Protein AF-A0A7Z9HVT1-F1 (afdb_monomer)

pLDDT: mean 79.64, std 16.69, range [33.12, 94.44]

Mean predicted aligned error: 7.49 Å

Nearest PDB structures (foldseek):
  7y7o-assembly1_A  TM=5.778E-01  e=8.419E-02  Staphylococcus aureus subsp. aureus Mu50
  1oz9-assembly1_A  TM=4.571E-01  e=4.328E-01  Aquifex aeolicus
  1xm5-assembly1_A  TM=5.079E-01  e=1.813E+00  Escherichia coli
  8exq-assembly1_B  TM=4.415E-01  e=1.555E+00  Staphylococcus aureus

Secondary structure (DSSP, 8-state):
---------S---HHHHHHHHHHHHHHHHTT------S-TT---EEEEE-S--SSSEEEEETTEEEEE-TTHHHHHHHTTS-HHHHHHHHHHHHHHHHHHHHH-TT--GGGG---S-TT-TT---S-HHHHHHHHTTT---HHHHHHHHTTT-HHHHHHHHHHHHHHHTS-TT---

Foldseek 3Di:
DQDAPQPQPDDPDPVVVVLSVVLVVVCVVLPPPVPDPPCSPQHAHEYEDQPDDQFQKDDPALRYIYGYPNCLCVLCVLLVHHSSLSSNLNVLLRNLVSLLCVLDVVDDRVNQADPPDQQACSNSPGGHVSSSNNSNQLDHDPVVVVVSVVSVSVSSVVSSVVSSVVSVPRDSDPDD

Solvent-accessible surface area (backbone atoms only — not comparable to full-atom values): 9907 Å² total; per-residue (Å²): 121,70,54,72,47,61,50,66,65,69,64,98,46,68,68,60,52,51,51,48,54,52,54,51,53,51,48,61,72,68,60,72,69,65,76,66,79,88,49,62,81,68,46,43,34,42,29,55,39,66,69,93,61,50,37,60,46,46,58,83,42,60,42,33,38,38,38,42,55,59,65,36,57,57,37,13,52,74,46,42,44,53,47,67,61,43,49,52,44,40,48,34,54,38,48,34,58,19,41,34,35,62,67,34,82,84,59,52,73,70,78,64,53,44,88,89,43,92,46,23,67,61,39,62,78,54,53,48,78,60,45,38,69,12,51,64,67,60,33,73,48,69,68,59,53,53,54,41,48,76,35,76,25,56,70,42,46,55,52,35,51,52,47,39,53,55,61,70,69,42,66,73,70,74,87,124

Radius of gyration: 15.53 Å; Cα contacts (8 Å, |Δi|>4): 260; chains: 1; bounding box: 42×39×43 Å

Structure (mmCIF, N/CA/C/O backbone):
data_AF-A0A7Z9HVT1-F1
#
_entry.id   AF-A0A7Z9HVT1-F1
#
loop_
_atom_site.group_PDB
_atom_site.id
_atom_site.type_symbol
_atom_site.label_atom_id
_atom_site.label_alt_id
_atom_site.label_comp_id
_atom_site.label_asym_id
_atom_site.label_entity_id
_atom_site.label_seq_id
_atom_site.pdbx_PDB_ins_code
_atom_s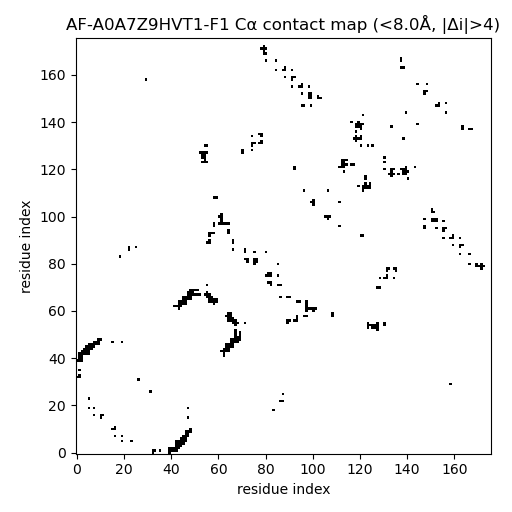ite.Cartn_x
_atom_site.Cartn_y
_atom_site.Cartn_z
_atom_site.occupancy
_atom_site.B_iso_or_equiv
_atom_site.auth_seq_id
_atom_site.auth_comp_id
_atom_site.auth_asym_id
_atom_site.auth_atom_id
_atom_site.pdbx_PDB_model_num
ATOM 1 N N . MET A 1 1 ? 24.149 2.666 2.014 1.00 35.19 1 MET A N 1
ATOM 2 C CA . MET A 1 1 ? 22.965 3.067 2.801 1.00 35.19 1 MET A CA 1
ATOM 3 C C . MET A 1 1 ? 22.002 3.703 1.822 1.00 35.19 1 MET A C 1
ATOM 5 O O . MET A 1 1 ? 22.346 4.747 1.291 1.00 35.19 1 MET A O 1
ATOM 9 N N . THR A 1 2 ? 20.881 3.053 1.513 1.00 33.12 2 THR A N 1
ATOM 10 C CA . THR A 1 2 ? 19.832 3.649 0.673 1.00 33.12 2 THR A CA 1
ATOM 11 C C . THR A 1 2 ? 19.080 4.652 1.541 1.00 33.12 2 THR A C 1
ATOM 13 O O . THR A 1 2 ? 18.501 4.263 2.551 1.00 33.12 2 THR A O 1
ATOM 16 N N . GLN A 1 3 ? 19.154 5.942 1.219 1.00 34.47 3 GLN A N 1
ATOM 17 C CA . GLN A 1 3 ? 18.409 6.967 1.948 1.00 34.47 3 GLN A CA 1
ATOM 18 C C . GLN A 1 3 ? 16.967 6.990 1.433 1.00 34.47 3 GLN A C 1
ATOM 20 O O . GLN A 1 3 ? 16.727 7.278 0.264 1.00 34.47 3 GLN A O 1
ATOM 25 N N . ILE A 1 4 ? 16.001 6.683 2.297 1.00 41.69 4 ILE A N 1
ATOM 26 C CA . ILE A 1 4 ? 14.586 6.932 2.016 1.00 41.69 4 ILE A CA 1
ATOM 27 C C . ILE A 1 4 ? 14.357 8.412 2.312 1.00 41.69 4 ILE A C 1
ATOM 29 O O . ILE A 1 4 ? 14.326 8.816 3.471 1.00 41.69 4 ILE A O 1
ATOM 33 N N . TYR A 1 5 ? 14.239 9.237 1.275 1.00 44.06 5 TYR A N 1
ATOM 34 C CA . TYR A 1 5 ? 13.698 10.580 1.449 1.00 44.06 5 TYR A CA 1
ATOM 35 C C . TYR A 1 5 ? 12.200 10.496 1.238 1.00 44.06 5 TYR A C 1
ATOM 37 O O . TYR A 1 5 ? 11.699 10.685 0.130 1.00 44.06 5 TYR A O 1
ATOM 45 N N . MET A 1 6 ? 11.479 10.270 2.329 1.00 48.59 6 MET A N 1
ATOM 46 C CA . MET A 1 6 ? 10.073 10.623 2.387 1.00 48.59 6 MET A CA 1
ATOM 47 C C . MET A 1 6 ? 9.987 12.150 2.297 1.00 48.59 6 MET A C 1
ATOM 49 O O . MET A 1 6 ? 9.997 12.885 3.284 1.00 48.59 6 MET A O 1
ATOM 53 N N . GLY A 1 7 ? 10.015 12.639 1.061 1.00 45.94 7 GLY A N 1
ATOM 54 C CA . GLY A 1 7 ? 9.695 14.010 0.749 1.00 45.94 7 GLY A CA 1
ATOM 55 C C . GLY A 1 7 ? 8.218 14.188 1.038 1.00 45.94 7 GLY A C 1
ATOM 56 O O . GLY A 1 7 ? 7.396 13.895 0.177 1.00 45.94 7 GLY A O 1
ATOM 57 N N . ILE A 1 8 ? 7.901 14.666 2.241 1.00 46.78 8 ILE A N 1
ATOM 58 C CA . ILE A 1 8 ? 6.577 15.178 2.601 1.00 46.78 8 ILE A CA 1
ATOM 59 C C . ILE A 1 8 ? 6.391 16.490 1.817 1.00 46.78 8 ILE A C 1
ATOM 61 O O . ILE A 1 8 ? 6.475 17.596 2.351 1.00 46.78 8 ILE A O 1
ATOM 65 N N . TYR A 1 9 ? 6.287 16.384 0.494 1.00 44.16 9 TYR A N 1
ATOM 66 C CA . TYR A 1 9 ? 6.005 17.506 -0.382 1.00 44.16 9 TYR A CA 1
ATOM 67 C C . TYR A 1 9 ? 4.499 17.686 -0.378 1.00 44.16 9 TYR A C 1
ATOM 69 O O . TYR A 1 9 ? 3.770 16.808 -0.820 1.00 44.16 9 TYR A O 1
ATOM 77 N N . ALA A 1 10 ? 4.096 18.842 0.144 1.00 41.06 10 ALA A N 1
ATOM 78 C CA . ALA A 1 10 ? 2.762 19.180 0.619 1.00 41.06 10 ALA A CA 1
ATOM 79 C C . ALA A 1 10 ? 2.471 18.595 2.010 1.00 41.06 10 ALA A C 1
ATOM 81 O O . ALA A 1 10 ? 1.900 17.530 2.164 1.00 41.06 10 ALA A O 1
ATOM 82 N N . MET A 1 11 ? 2.821 19.335 3.063 1.00 51.41 11 MET A N 1
ATOM 83 C CA . MET A 1 11 ? 1.834 20.149 3.784 1.00 51.41 11 MET A CA 1
ATOM 84 C C . MET A 1 11 ? 2.480 20.802 5.012 1.00 51.41 11 MET A C 1
ATOM 86 O O . MET A 1 11 ? 3.300 20.214 5.707 1.00 51.41 11 MET A O 1
ATOM 90 N N . LYS A 1 12 ? 2.110 22.059 5.279 1.00 57.44 12 LYS A N 1
ATOM 91 C CA . LYS A 1 12 ? 2.531 22.822 6.471 1.00 57.44 12 LYS A CA 1
ATOM 92 C C . LYS A 1 12 ? 1.806 22.369 7.749 1.00 57.44 12 LYS A C 1
ATOM 94 O O . LYS A 1 12 ? 1.938 23.024 8.779 1.00 57.44 12 LYS A O 1
ATOM 99 N N . ASP A 1 13 ?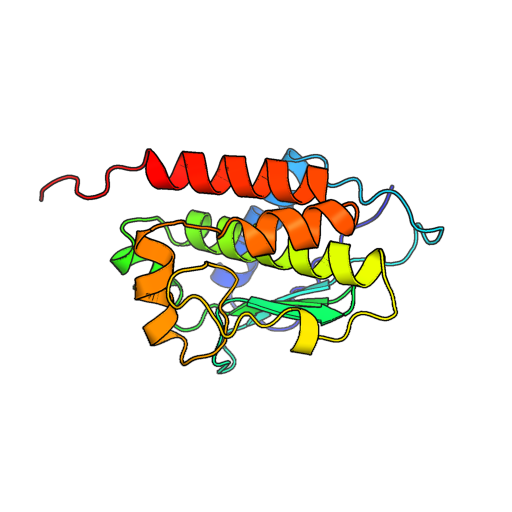 1.006 21.311 7.660 1.00 79.19 13 ASP A N 1
ATOM 100 C CA . ASP A 1 13 ? 0.182 20.811 8.749 1.00 79.19 13 ASP A CA 1
ATOM 101 C C . ASP A 1 13 ? 1.009 19.921 9.703 1.00 79.19 13 ASP A C 1
ATOM 103 O O . ASP A 1 13 ? 1.575 18.914 9.265 1.00 79.19 13 ASP A O 1
ATOM 107 N N . PRO A 1 14 ? 1.096 20.261 11.003 1.00 83.44 14 PRO A N 1
ATOM 108 C CA . PRO A 1 14 ? 1.862 19.489 11.980 1.00 83.44 14 PRO A CA 1
ATOM 109 C C . PRO A 1 14 ? 1.430 18.023 12.116 1.00 83.44 14 PRO A C 1
ATOM 111 O O . PRO A 1 14 ? 2.288 17.171 12.344 1.00 83.44 14 PRO A O 1
ATOM 114 N N . ALA A 1 15 ? 0.136 17.712 11.966 1.00 83.75 15 ALA A N 1
ATOM 115 C CA . ALA A 1 15 ? -0.361 16.345 12.133 1.00 83.75 15 ALA A CA 1
ATOM 116 C C . ALA A 1 15 ? 0.130 15.428 11.004 1.00 83.75 15 ALA A C 1
ATOM 118 O O . ALA A 1 15 ? 0.591 14.314 11.255 1.00 83.75 15 ALA A O 1
ATOM 119 N N . THR A 1 16 ? 0.129 15.924 9.766 1.00 80.69 16 THR A N 1
ATOM 120 C CA . THR A 1 16 ? 0.685 15.200 8.612 1.00 80.69 16 THR A CA 1
ATOM 121 C C . THR A 1 16 ? 2.191 14.960 8.756 1.00 80.69 16 THR A C 1
ATOM 123 O O . THR A 1 16 ? 2.678 13.872 8.444 1.00 80.69 16 THR A O 1
ATOM 126 N N . VAL A 1 17 ? 2.939 15.940 9.278 1.00 80.62 17 VAL A N 1
ATOM 127 C CA . VAL A 1 17 ? 4.380 15.785 9.555 1.00 80.62 17 VAL A CA 1
ATOM 128 C C . VAL A 1 17 ? 4.626 14.701 10.607 1.00 80.62 17 VAL A C 1
ATOM 130 O O . VAL A 1 17 ? 5.526 13.875 10.441 1.00 80.62 17 VAL A O 1
ATOM 133 N N . GLU A 1 18 ? 3.815 14.664 11.667 1.00 86.38 18 GLU A N 1
ATOM 134 C CA . GLU A 1 18 ? 3.889 13.621 12.693 1.00 86.38 18 GLU A CA 1
ATOM 135 C C . GLU A 1 18 ? 3.594 12.230 12.109 1.00 86.38 18 GLU A C 1
ATOM 137 O O . GLU A 1 18 ? 4.340 11.283 12.370 1.00 86.38 18 GLU A O 1
ATOM 142 N N . LEU A 1 19 ? 2.545 12.104 11.287 1.00 86.31 19 LEU A N 1
ATOM 143 C CA . LEU A 1 19 ? 2.209 10.855 10.596 1.00 86.31 19 LEU A CA 1
ATOM 144 C C . LEU A 1 19 ? 3.350 10.386 9.693 1.00 86.31 19 LEU A C 1
ATOM 146 O O . LEU A 1 19 ? 3.730 9.217 9.758 1.00 86.31 19 LEU A O 1
ATOM 150 N N . GLY A 1 20 ? 3.938 11.300 8.917 1.00 83.12 20 GLY A N 1
ATOM 151 C CA . GLY A 1 20 ? 5.131 11.019 8.128 1.00 83.12 20 GLY A CA 1
ATOM 152 C C . GLY A 1 20 ? 6.249 10.459 9.005 1.00 83.12 20 GLY A C 1
ATOM 153 O O . GLY A 1 20 ? 6.746 9.366 8.745 1.00 83.12 20 GLY A O 1
ATOM 154 N N . GLY A 1 21 ? 6.606 11.147 10.093 1.00 84.00 21 GLY A N 1
ATOM 155 C CA . GLY A 1 21 ? 7.646 10.684 11.019 1.00 84.00 21 GLY A CA 1
ATOM 156 C C . GLY A 1 21 ? 7.399 9.269 11.559 1.00 84.00 21 GLY A C 1
ATOM 157 O O . GLY A 1 21 ? 8.328 8.463 11.627 1.00 84.00 21 GLY A O 1
ATOM 158 N N . LYS A 1 22 ? 6.145 8.928 11.879 1.00 88.62 22 LYS A N 1
ATOM 159 C CA . LYS A 1 22 ? 5.776 7.573 12.318 1.00 88.62 22 LYS A CA 1
ATOM 160 C C . LYS A 1 22 ? 5.900 6.537 11.195 1.00 88.62 22 LYS A C 1
ATOM 162 O O . LYS A 1 22 ? 6.398 5.443 11.447 1.00 88.62 22 LYS A O 1
ATOM 167 N N . LEU A 1 23 ? 5.504 6.871 9.965 1.00 87.00 23 LEU A N 1
ATOM 168 C CA . LEU A 1 23 ? 5.675 5.984 8.807 1.00 87.00 23 LEU A CA 1
ATOM 169 C C . LEU A 1 23 ? 7.153 5.778 8.455 1.00 87.00 23 LEU A C 1
ATOM 171 O O . LEU A 1 23 ? 7.545 4.674 8.089 1.00 87.00 23 LEU A O 1
ATOM 175 N N . GLN A 1 24 ? 7.998 6.796 8.628 1.00 84.12 24 GLN A N 1
ATOM 176 C CA . GLN A 1 24 ? 9.445 6.632 8.487 1.00 84.12 24 GLN A CA 1
ATOM 177 C C . GLN A 1 24 ? 9.997 5.661 9.532 1.00 84.12 24 GLN A C 1
ATOM 179 O O . GLN A 1 24 ? 10.722 4.738 9.180 1.00 84.12 24 GLN A O 1
ATOM 184 N N . ALA A 1 25 ? 9.601 5.815 10.799 1.00 85.94 25 ALA A N 1
ATOM 185 C CA . ALA A 1 25 ? 10.017 4.899 11.859 1.00 85.94 25 ALA A CA 1
ATOM 186 C C . ALA A 1 25 ? 9.556 3.454 11.591 1.00 85.94 25 ALA A C 1
ATOM 188 O O . ALA A 1 25 ? 10.300 2.509 11.855 1.00 85.94 25 ALA A O 1
ATOM 189 N N . PHE A 1 26 ? 8.356 3.282 11.025 1.00 85.81 26 PHE A N 1
ATOM 190 C CA . PHE A 1 26 ? 7.879 1.993 10.528 1.00 85.81 26 PHE A CA 1
ATOM 191 C C . PHE A 1 26 ? 8.831 1.428 9.462 1.00 85.81 26 PHE A C 1
ATOM 193 O O . PHE A 1 26 ? 9.317 0.311 9.615 1.00 85.81 26 PHE A O 1
ATOM 200 N N . LEU A 1 27 ? 9.169 2.198 8.423 1.00 83.88 27 LEU A N 1
ATOM 201 C CA . LEU A 1 27 ? 10.092 1.755 7.368 1.00 83.88 27 LEU A CA 1
ATOM 202 C C . LEU A 1 27 ? 11.467 1.351 7.916 1.00 83.88 27 LEU A C 1
ATOM 204 O O . LEU A 1 27 ? 12.021 0.332 7.495 1.00 83.88 27 LEU A O 1
ATOM 208 N N . ASP A 1 28 ? 11.984 2.119 8.874 1.00 82.81 28 ASP A N 1
ATOM 209 C CA . ASP A 1 28 ? 13.280 1.873 9.506 1.00 82.81 28 ASP A CA 1
ATOM 210 C C . ASP A 1 28 ? 13.271 0.575 10.336 1.00 82.81 28 ASP A C 1
ATOM 212 O O . ASP A 1 28 ? 14.252 -0.172 10.336 1.00 82.81 28 ASP A O 1
ATOM 216 N N . GLN A 1 29 ? 12.156 0.261 11.011 1.00 80.94 29 GLN A N 1
ATOM 217 C CA . GLN A 1 29 ? 12.013 -0.951 11.826 1.00 80.94 29 GLN A CA 1
ATOM 218 C C . GLN A 1 29 ? 12.109 -2.235 10.995 1.00 80.94 29 GLN A C 1
ATOM 220 O O . GLN A 1 29 ? 12.652 -3.239 11.463 1.00 80.94 29 GLN A O 1
ATOM 225 N N . TYR A 1 30 ? 11.559 -2.230 9.783 1.00 68.69 30 TYR A N 1
ATOM 226 C CA . TYR A 1 30 ? 11.456 -3.443 8.973 1.00 68.69 30 TYR A CA 1
ATOM 227 C C . TYR A 1 30 ? 12.689 -3.726 8.125 1.00 68.69 30 TYR A C 1
ATOM 229 O O . TYR A 1 30 ? 12.665 -4.674 7.341 1.00 68.69 30 TYR A O 1
ATOM 237 N N . ASP A 1 31 ? 13.762 -2.947 8.318 1.00 60.03 31 ASP A N 1
ATOM 238 C CA . ASP A 1 31 ? 14.990 -3.029 7.535 1.00 60.03 31 ASP A CA 1
ATOM 239 C C . ASP A 1 31 ? 14.641 -3.146 6.051 1.00 60.03 31 ASP A C 1
ATOM 241 O O . ASP A 1 31 ? 15.120 -4.045 5.356 1.00 60.03 31 ASP A O 1
ATOM 245 N N . PHE A 1 32 ? 13.781 -2.239 5.563 1.00 60.72 32 PHE A N 1
ATOM 246 C CA . PHE A 1 32 ? 13.627 -1.984 4.133 1.00 60.72 32 PHE A CA 1
ATOM 247 C C . PHE A 1 32 ? 14.948 -1.392 3.605 1.00 60.72 32 PHE A C 1
ATOM 249 O O . PHE A 1 32 ? 15.031 -0.275 3.102 1.00 60.72 32 PHE A O 1
ATOM 256 N N . LYS A 1 33 ? 16.033 -2.161 3.716 1.00 47.56 33 LYS A N 1
ATOM 257 C CA . LYS A 1 33 ? 17.196 -2.089 2.858 1.00 47.56 33 LYS A CA 1
ATOM 258 C C . LYS A 1 33 ? 16.683 -2.521 1.506 1.00 47.56 33 LYS A C 1
ATOM 260 O O . LYS A 1 33 ? 16.718 -3.698 1.157 1.00 47.56 33 LYS A O 1
ATOM 265 N N . PHE A 1 34 ? 16.149 -1.551 0.776 1.00 48.94 34 PHE A N 1
ATOM 266 C CA . PHE A 1 34 ? 15.965 -1.667 -0.655 1.00 48.94 34 PHE A CA 1
ATOM 267 C C . PHE A 1 34 ? 17.323 -2.086 -1.202 1.00 48.94 34 PHE A C 1
ATOM 269 O O . PHE A 1 34 ? 18.268 -1.289 -1.189 1.00 48.94 34 PHE A O 1
ATOM 276 N N . GLU A 1 35 ? 17.447 -3.377 -1.523 1.00 39.69 35 GLU A N 1
ATOM 277 C CA . GLU A 1 35 ? 18.648 -3.928 -2.125 1.00 39.69 35 GLU A CA 1
ATOM 278 C C . GLU A 1 35 ? 18.933 -3.055 -3.333 1.00 39.69 35 GLU A C 1
ATOM 280 O O . GLU A 1 35 ? 18.068 -2.826 -4.177 1.00 39.69 35 GLU A O 1
ATOM 285 N N . SER A 1 36 ? 20.102 -2.428 -3.289 1.00 38.03 36 SER A N 1
ATOM 286 C CA . SER A 1 36 ? 20.495 -1.390 -4.214 1.00 38.03 36 SER A CA 1
ATOM 287 C C . SER A 1 36 ? 20.490 -1.956 -5.627 1.00 38.03 36 SER A C 1
ATOM 289 O O . SER A 1 36 ? 21.439 -2.641 -6.015 1.00 38.03 36 SER A O 1
ATOM 291 N N . ASP A 1 37 ? 19.470 -1.611 -6.403 1.00 41.75 37 ASP A N 1
ATOM 292 C CA . ASP A 1 37 ? 19.537 -1.596 -7.859 1.00 41.75 37 ASP A CA 1
ATOM 293 C C . ASP A 1 37 ? 20.575 -0.545 -8.270 1.00 41.75 37 ASP A C 1
ATOM 295 O O . ASP A 1 37 ? 20.218 0.540 -8.701 1.00 41.75 37 ASP A O 1
ATOM 299 N N . SER A 1 38 ? 21.871 -0.814 -8.086 1.00 41.69 3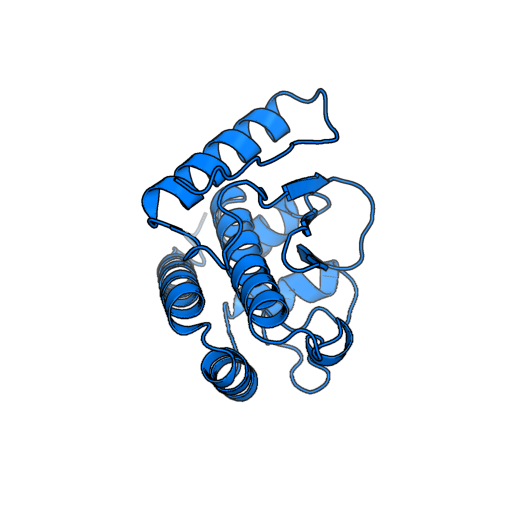8 SER A N 1
ATOM 300 C CA . SER A 1 38 ? 23.028 -0.048 -8.601 1.00 41.69 38 SER A CA 1
ATOM 301 C C . SER A 1 38 ? 23.121 1.472 -8.322 1.00 41.69 38 SER A C 1
ATOM 303 O O . SER A 1 38 ? 24.173 2.054 -8.558 1.00 41.69 38 SER A O 1
ATOM 305 N N . ASP A 1 39 ? 22.104 2.101 -7.738 1.00 47.41 39 ASP A N 1
ATOM 306 C CA . ASP A 1 39 ? 21.969 3.539 -7.523 1.00 47.41 39 ASP A CA 1
ATOM 307 C C . ASP A 1 39 ? 21.669 3.785 -6.040 1.00 47.41 39 ASP A C 1
ATOM 309 O O . ASP A 1 39 ? 20.548 4.080 -5.624 1.00 47.41 39 ASP A O 1
ATOM 313 N N . ALA A 1 40 ? 22.701 3.704 -5.201 1.00 47.88 40 ALA A N 1
ATOM 314 C CA . ALA A 1 40 ? 22.615 4.061 -3.780 1.00 47.88 40 ALA A CA 1
ATOM 315 C C . ALA A 1 40 ? 22.221 5.541 -3.524 1.00 47.88 40 ALA A C 1
ATOM 317 O O . ALA A 1 40 ? 22.101 5.943 -2.369 1.00 47.88 40 ALA A O 1
ATOM 318 N N . ASN A 1 41 ? 22.002 6.332 -4.583 1.00 53.28 41 ASN A N 1
ATOM 319 C CA . ASN A 1 41 ? 21.679 7.759 -4.563 1.00 53.28 41 ASN A CA 1
ATOM 320 C C . ASN A 1 41 ? 20.234 8.102 -4.962 1.00 53.28 41 ASN A C 1
ATOM 322 O O . ASN A 1 41 ? 19.924 9.288 -5.060 1.00 53.28 41 ASN A O 1
ATOM 326 N N . ASN A 1 42 ? 19.350 7.129 -5.218 1.00 56.34 42 ASN A N 1
ATOM 327 C CA . ASN A 1 42 ? 17.974 7.438 -5.623 1.00 56.34 42 ASN A CA 1
ATOM 328 C C . ASN A 1 42 ? 16.954 7.146 -4.519 1.00 56.34 42 ASN A C 1
ATOM 330 O O . ASN A 1 42 ? 16.627 5.979 -4.289 1.00 56.34 42 ASN A O 1
ATOM 334 N N . PRO A 1 43 ? 16.440 8.176 -3.833 1.00 70.38 43 PRO A N 1
ATOM 335 C CA . PRO A 1 43 ? 15.474 7.960 -2.779 1.00 70.38 43 PRO A CA 1
ATOM 336 C C . PRO A 1 43 ? 14.099 7.557 -3.298 1.00 70.38 43 PRO A C 1
ATOM 338 O O . PRO A 1 43 ? 13.690 7.911 -4.403 1.00 70.38 43 PRO A O 1
ATOM 341 N N . ILE A 1 44 ? 13.363 6.835 -2.456 1.00 78.69 44 ILE A N 1
ATOM 342 C CA . ILE A 1 44 ? 11.935 6.591 -2.659 1.00 78.69 44 ILE A CA 1
ATOM 343 C C . ILE A 1 44 ? 11.175 7.771 -2.070 1.00 78.69 44 ILE A C 1
ATOM 345 O O . ILE A 1 44 ? 11.307 8.057 -0.882 1.00 78.69 44 ILE A O 1
ATOM 349 N N . HIS A 1 45 ? 10.360 8.406 -2.901 1.00 83.50 45 HIS A N 1
ATOM 350 C CA . HIS A 1 45 ? 9.466 9.487 -2.533 1.00 83.50 45 HIS A CA 1
ATOM 351 C C . HIS A 1 45 ? 8.113 8.912 -2.119 1.00 83.50 45 HIS A C 1
ATOM 353 O O . HIS A 1 45 ? 7.406 8.311 -2.931 1.00 83.50 45 HIS A O 1
ATOM 359 N N . ILE A 1 46 ? 7.764 9.105 -0.849 1.00 86.50 46 ILE A N 1
ATOM 360 C CA . ILE A 1 46 ? 6.449 8.773 -0.303 1.00 86.50 46 ILE A CA 1
ATOM 361 C C . ILE A 1 46 ? 5.744 10.086 0.014 1.00 86.50 46 ILE A C 1
ATOM 363 O O . ILE A 1 46 ? 6.260 10.892 0.789 1.00 86.50 46 ILE A O 1
ATOM 367 N N . VAL A 1 47 ? 4.588 10.293 -0.606 1.00 87.44 47 VAL A N 1
ATOM 368 C CA . VAL A 1 47 ? 3.779 11.506 -0.484 1.00 87.44 47 VAL A CA 1
ATOM 369 C C . VAL A 1 47 ? 2.497 11.166 0.260 1.00 87.44 47 VAL A C 1
ATOM 371 O O . VAL A 1 47 ? 1.777 10.255 -0.142 1.00 87.44 47 VAL A O 1
ATOM 374 N N . LEU A 1 48 ? 2.210 11.908 1.327 1.00 88.50 48 LEU A N 1
ATOM 375 C CA . LEU A 1 48 ? 0.906 11.901 1.986 1.00 88.50 48 LEU A CA 1
ATOM 376 C C . LEU A 1 48 ? 0.118 13.099 1.463 1.00 88.50 48 LEU A C 1
ATOM 378 O O . LEU A 1 48 ? 0.630 14.215 1.509 1.00 88.50 48 LEU A O 1
ATOM 382 N N . THR A 1 49 ? -1.091 12.889 0.952 1.00 87.12 49 THR A N 1
ATOM 383 C CA . THR A 1 49 ? -1.890 13.978 0.367 1.00 87.12 49 THR A CA 1
ATOM 384 C C . THR A 1 49 ? -3.357 13.890 0.768 1.00 87.12 49 THR A C 1
ATOM 386 O O . THR A 1 49 ? -3.844 12.804 1.060 1.00 87.12 49 THR A O 1
ATOM 389 N N . HIS A 1 50 ? -4.052 15.028 0.782 1.00 85.38 50 HIS A N 1
ATOM 390 C CA . HIS A 1 50 ? -5.519 15.114 0.838 1.00 85.38 50 HIS A CA 1
ATOM 391 C C . HIS A 1 50 ? -6.134 15.393 -0.541 1.00 85.38 50 HIS A C 1
ATOM 393 O O . HIS A 1 50 ? -7.336 15.611 -0.629 1.00 85.38 50 HIS A O 1
ATOM 399 N N . ASP A 1 51 ? -5.327 15.456 -1.603 1.00 80.75 51 ASP A N 1
ATOM 400 C CA . ASP A 1 51 ? -5.844 15.699 -2.947 1.00 80.75 51 ASP A CA 1
ATOM 401 C C . ASP A 1 51 ? -6.698 14.514 -3.396 1.00 80.75 51 ASP A C 1
ATOM 403 O O . ASP A 1 51 ? -6.197 13.389 -3.449 1.00 80.75 51 ASP A O 1
ATOM 407 N N . ALA A 1 52 ? -7.953 14.800 -3.755 1.00 63.31 52 ALA A N 1
ATOM 408 C CA . ALA A 1 52 ? -8.940 13.821 -4.190 1.00 63.31 52 ALA A C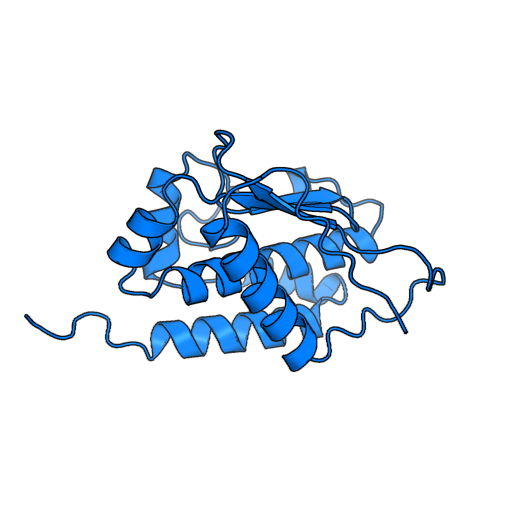A 1
ATOM 409 C C . ALA A 1 52 ? -8.366 12.841 -5.215 1.00 63.31 52 ALA A C 1
ATOM 411 O O . ALA A 1 52 ? -8.085 13.185 -6.368 1.00 63.31 52 ALA A O 1
ATOM 412 N N . ALA A 1 53 ? -8.192 11.603 -4.766 1.00 68.50 53 ALA A N 1
ATOM 413 C CA . ALA A 1 53 ? -7.896 10.461 -5.603 1.00 68.50 53 ALA A CA 1
ATOM 414 C C . ALA A 1 53 ? -8.886 9.347 -5.270 1.00 68.50 53 ALA A C 1
ATOM 416 O O . ALA A 1 53 ? -9.329 9.200 -4.136 1.00 68.50 53 ALA A O 1
ATOM 417 N N . ASP A 1 54 ? -9.201 8.525 -6.264 1.00 76.88 54 ASP A N 1
ATOM 418 C CA . ASP A 1 54 ? -10.221 7.485 -6.105 1.00 76.88 54 ASP A CA 1
ATOM 419 C C . ASP A 1 54 ? -9.720 6.282 -5.282 1.00 76.88 54 ASP A C 1
ATOM 421 O O . ASP A 1 54 ? -10.462 5.341 -5.023 1.00 76.88 54 ASP A O 1
ATOM 425 N N . VAL A 1 55 ? -8.443 6.279 -4.876 1.00 86.12 55 VAL A N 1
ATOM 426 C CA . VAL A 1 55 ? -7.761 5.103 -4.322 1.00 86.12 55 VAL A CA 1
ATOM 427 C C . VAL A 1 55 ? -6.896 5.457 -3.107 1.00 86.12 55 VAL A C 1
ATOM 429 O O . VAL A 1 55 ? -6.279 6.523 -3.068 1.00 86.12 55 VAL A O 1
ATOM 432 N N . PRO A 1 56 ? -6.776 4.548 -2.125 1.00 90.12 56 PRO A N 1
ATOM 433 C CA . PRO A 1 56 ? -6.095 4.806 -0.848 1.00 90.12 56 PRO A CA 1
ATOM 434 C C . PRO A 1 56 ? -4.571 4.930 -0.969 1.00 90.12 56 PRO A C 1
ATOM 436 O O . PRO A 1 56 ? -3.913 5.555 -0.135 1.00 90.12 56 PRO A O 1
ATOM 439 N N . PHE A 1 57 ? -3.989 4.319 -1.998 1.00 91.44 57 PHE A N 1
ATOM 440 C CA . PHE A 1 57 ? -2.584 4.457 -2.343 1.00 91.44 57 PHE A CA 1
ATOM 441 C C . PHE A 1 57 ? -2.403 4.310 -3.853 1.00 91.44 57 PHE A C 1
ATOM 443 O O . PHE A 1 57 ? -3.172 3.626 -4.530 1.00 91.44 57 PHE A O 1
ATOM 450 N N . ARG A 1 58 ? -1.359 4.944 -4.387 1.00 89.62 58 ARG A N 1
ATOM 451 C CA . ARG A 1 58 ? -1.018 4.896 -5.807 1.00 89.62 58 ARG A CA 1
ATOM 452 C C . ARG A 1 58 ? 0.485 4.875 -5.997 1.00 89.62 58 ARG A C 1
ATOM 454 O O . ARG A 1 58 ? 1.196 5.741 -5.492 1.00 89.62 58 ARG A O 1
ATOM 461 N N . VAL A 1 59 ? 0.968 3.934 -6.796 1.00 90.56 59 VAL A N 1
ATOM 462 C CA . VAL A 1 59 ? 2.359 3.927 -7.245 1.00 90.56 59 VAL A CA 1
ATOM 463 C C . VAL A 1 59 ? 2.433 4.595 -8.612 1.00 90.56 59 VAL A C 1
ATOM 465 O O . VAL A 1 59 ? 1.792 4.159 -9.559 1.00 90.56 59 VAL A O 1
ATOM 468 N N . LEU A 1 60 ? 3.181 5.695 -8.708 1.00 88.44 60 LEU A N 1
ATOM 469 C CA . LEU A 1 60 ? 3.386 6.421 -9.969 1.00 88.44 60 LEU A CA 1
ATOM 470 C C . LEU A 1 60 ? 4.614 5.901 -10.724 1.00 88.44 60 LEU A C 1
ATOM 472 O O . LEU A 1 60 ? 4.697 6.005 -11.943 1.00 88.44 60 LEU A O 1
A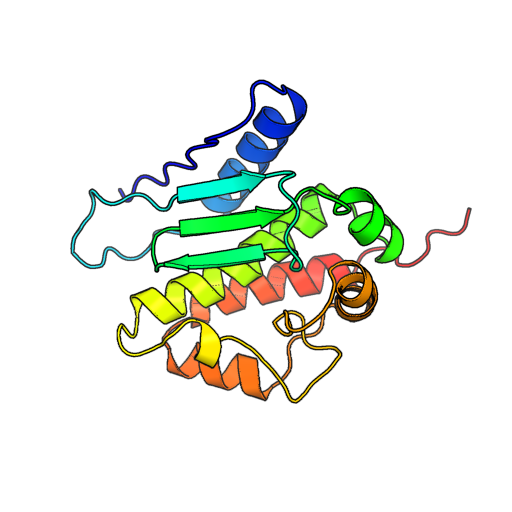TOM 476 N N . SER A 1 61 ? 5.594 5.388 -9.982 1.00 88.44 61 SER A N 1
ATOM 477 C CA . SER A 1 61 ? 6.814 4.767 -10.498 1.00 88.44 61 SER A CA 1
ATOM 478 C C . SER A 1 61 ? 7.462 3.923 -9.401 1.00 88.44 61 SER A C 1
ATOM 480 O O . SER A 1 61 ? 7.123 4.060 -8.225 1.00 88.44 61 SER A O 1
ATOM 482 N N . ALA A 1 62 ? 8.503 3.161 -9.742 1.00 87.56 62 ALA A N 1
ATOM 483 C CA . ALA A 1 62 ? 9.360 2.456 -8.780 1.00 87.56 62 ALA A CA 1
ATOM 484 C C . ALA A 1 62 ? 9.965 3.351 -7.664 1.00 87.56 62 ALA A C 1
ATOM 486 O O . ALA A 1 62 ? 10.516 2.843 -6.681 1.00 87.56 62 ALA A O 1
ATOM 487 N N . ARG A 1 63 ? 9.873 4.682 -7.805 1.00 85.25 63 ARG A N 1
ATOM 488 C CA . ARG A 1 63 ? 10.396 5.678 -6.860 1.00 85.25 63 ARG A CA 1
ATOM 489 C C . ARG A 1 63 ? 9.333 6.578 -6.239 1.00 85.25 63 ARG A C 1
ATOM 491 O O . ARG A 1 63 ? 9.689 7.377 -5.388 1.00 85.25 63 ARG A O 1
ATOM 498 N N . HIS A 1 64 ? 8.072 6.489 -6.654 1.00 87.62 64 HIS A N 1
ATOM 499 C CA . HIS A 1 64 ? 7.027 7.413 -6.210 1.00 87.62 64 HIS A CA 1
ATOM 500 C C . HIS A 1 64 ? 5.791 6.644 -5.760 1.00 87.62 64 HIS A C 1
ATOM 502 O O . HIS A 1 64 ? 5.113 6.022 -6.581 1.00 87.62 64 HIS A O 1
ATOM 508 N N . LEU A 1 65 ? 5.506 6.728 -4.464 1.00 89.81 65 LEU A N 1
ATOM 509 C CA . LEU A 1 65 ? 4.312 6.200 -3.821 1.00 89.81 65 LEU A CA 1
ATOM 510 C C . LEU A 1 65 ? 3.521 7.362 -3.215 1.00 89.81 65 LEU A C 1
ATOM 512 O O . LEU A 1 65 ? 4.074 8.204 -2.514 1.00 89.81 65 LEU A O 1
ATOM 516 N N . VAL A 1 66 ? 2.224 7.387 -3.471 1.00 90.12 66 VAL A N 1
ATOM 517 C CA . VAL A 1 66 ? 1.279 8.340 -2.897 1.00 90.12 66 VAL A CA 1
ATOM 518 C C . VAL A 1 66 ? 0.335 7.572 -1.980 1.00 90.12 66 VAL A C 1
ATOM 520 O O . VAL A 1 66 ? -0.148 6.508 -2.363 1.00 90.12 6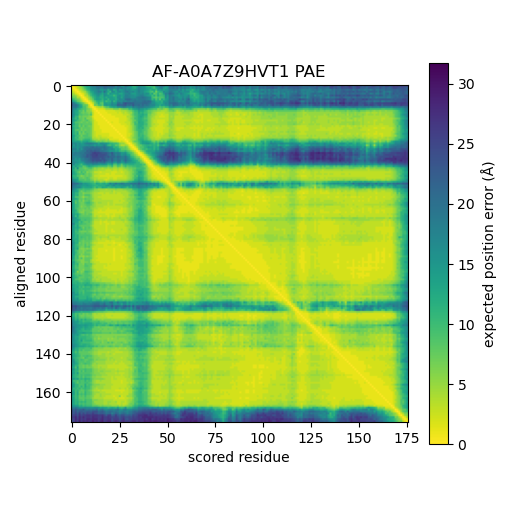6 VAL A O 1
ATOM 523 N N . ILE A 1 67 ? 0.081 8.098 -0.786 1.00 91.56 67 ILE A N 1
ATOM 524 C CA . ILE A 1 67 ? -0.924 7.599 0.156 1.00 91.56 67 ILE A CA 1
ATOM 525 C C . ILE A 1 67 ? -1.930 8.723 0.381 1.00 91.56 67 ILE A C 1
ATOM 527 O O . ILE A 1 67 ? -1.550 9.854 0.699 1.00 91.56 67 ILE A O 1
ATOM 531 N N . LEU A 1 68 ? -3.206 8.405 0.198 1.00 90.75 68 LEU A N 1
ATOM 532 C CA . LEU A 1 68 ? -4.294 9.353 0.365 1.00 90.75 68 LEU A CA 1
ATOM 533 C C . LEU A 1 68 ? -4.737 9.395 1.833 1.00 90.75 68 LEU A C 1
ATOM 535 O O . LEU A 1 68 ? -4.917 8.362 2.479 1.00 90.75 68 LEU A O 1
ATOM 539 N N . LEU A 1 69 ? -4.886 10.608 2.354 1.00 90.25 69 LEU A N 1
ATOM 540 C CA . LEU A 1 69 ? -5.362 10.902 3.703 1.00 90.25 69 LEU A CA 1
ATOM 541 C C . LEU A 1 69 ? -6.834 11.329 3.725 1.00 90.25 69 LEU A C 1
ATOM 543 O O . LEU A 1 69 ? -7.444 11.323 4.793 1.00 90.25 69 LEU A O 1
ATOM 547 N N . GLU A 1 70 ? -7.398 11.727 2.581 1.00 89.06 70 GLU A N 1
ATOM 548 C CA . GLU A 1 70 ? -8.836 11.971 2.455 1.00 89.06 70 GLU A CA 1
ATOM 549 C C . GLU A 1 70 ? -9.609 10.681 2.769 1.00 89.06 70 GLU A C 1
ATOM 551 O O . GLU A 1 70 ? -9.234 9.601 2.317 1.00 89.06 70 GLU A O 1
ATOM 556 N N . GLU A 1 71 ? -10.620 10.786 3.635 1.00 88.88 71 GLU A N 1
ATOM 557 C CA . GLU A 1 71 ? -11.437 9.672 4.154 1.00 88.88 71 GLU A CA 1
ATOM 558 C C . GLU A 1 71 ? -10.672 8.544 4.886 1.00 88.88 71 GLU A C 1
ATOM 560 O O . GLU A 1 71 ? -11.263 7.559 5.334 1.00 88.88 71 GLU A O 1
ATOM 565 N N . ALA A 1 72 ? -9.352 8.665 5.071 1.00 91.12 72 ALA A N 1
ATOM 566 C CA . ALA A 1 72 ? -8.536 7.614 5.680 1.00 91.12 72 ALA A CA 1
ATOM 567 C C . ALA A 1 72 ? -8.921 7.339 7.142 1.00 91.12 72 ALA A C 1
ATOM 569 O O . ALA A 1 72 ? -8.822 6.203 7.610 1.00 91.12 72 ALA A O 1
ATOM 570 N N . THR A 1 73 ? -9.363 8.369 7.870 1.00 92.56 73 THR A N 1
ATOM 571 C CA . THR A 1 73 ? -9.802 8.228 9.267 1.00 92.56 73 THR A CA 1
ATOM 572 C C . THR A 1 73 ? -11.112 7.454 9.339 1.00 92.56 73 THR A C 1
ATOM 574 O O . THR A 1 73 ? -11.260 6.555 10.165 1.00 92.56 73 THR A O 1
ATOM 577 N N . GLU A 1 74 ? -12.041 7.772 8.445 1.00 91.88 74 GLU A N 1
ATOM 578 C CA . GLU A 1 74 ? -13.356 7.166 8.313 1.00 91.88 74 GLU A CA 1
ATOM 579 C C . GLU A 1 74 ? -13.239 5.701 7.888 1.00 91.88 74 GLU A C 1
ATOM 581 O O . GLU A 1 74 ? -13.849 4.837 8.516 1.00 91.88 74 GLU A O 1
ATOM 586 N N . ILE A 1 75 ? -12.390 5.397 6.900 1.00 91.31 75 ILE A N 1
ATOM 587 C CA . ILE A 1 75 ? -12.110 4.022 6.463 1.00 91.31 75 ILE A CA 1
ATOM 588 C C . ILE A 1 75 ? -11.470 3.212 7.590 1.00 91.31 75 ILE A C 1
ATOM 590 O O . ILE A 1 75 ? -11.895 2.086 7.857 1.00 91.31 75 ILE A O 1
ATOM 594 N N . ALA A 1 76 ? -10.468 3.771 8.277 1.00 91.38 76 ALA A N 1
ATOM 595 C CA . ALA A 1 76 ? -9.828 3.095 9.401 1.00 91.38 76 ALA A CA 1
ATOM 596 C C . ALA A 1 76 ? -10.842 2.785 10.511 1.00 91.38 76 ALA A C 1
ATOM 598 O O . ALA A 1 76 ? -10.904 1.654 10.997 1.00 91.38 76 ALA A O 1
ATOM 599 N N . HIS A 1 77 ? -11.682 3.765 10.858 1.00 90.81 77 HIS A N 1
ATOM 600 C CA . HIS A 1 77 ? -12.734 3.600 11.853 1.00 90.81 77 HIS A CA 1
ATOM 601 C C . HIS A 1 77 ? -13.751 2.531 11.440 1.00 90.81 77 HIS A C 1
ATOM 603 O O . HIS A 1 77 ? -14.064 1.650 12.241 1.00 90.81 77 HIS A O 1
ATOM 609 N N . TYR A 1 78 ? -14.212 2.563 10.188 1.00 89.56 78 TYR A N 1
ATOM 610 C CA . TYR A 1 78 ? -15.141 1.582 9.630 1.00 89.56 78 TYR A CA 1
ATOM 611 C C . TYR A 1 78 ? -14.576 0.157 9.686 1.00 89.56 78 TYR A C 1
ATOM 613 O O . TYR A 1 78 ? -15.252 -0.775 10.117 1.00 89.56 78 TYR A O 1
ATOM 621 N N . ALA A 1 79 ? -13.301 -0.009 9.333 1.00 87.75 79 ALA A N 1
ATOM 622 C CA . ALA A 1 79 ? -12.606 -1.290 9.396 1.00 87.75 79 ALA A CA 1
ATOM 623 C C . ALA A 1 79 ? -12.245 -1.742 10.828 1.00 87.75 79 ALA A C 1
ATOM 625 O O . ALA A 1 79 ? -11.654 -2.813 10.999 1.00 87.75 79 ALA A O 1
ATOM 626 N N . GLY A 1 80 ? -12.571 -0.947 11.855 1.00 88.38 80 GLY A N 1
ATOM 627 C CA . GLY A 1 80 ? -12.268 -1.254 13.252 1.00 88.38 80 GLY A CA 1
ATOM 628 C C . GLY A 1 80 ? -10.773 -1.200 13.575 1.00 88.38 80 GLY A C 1
ATOM 629 O O . GLY A 1 80 ? -10.290 -1.982 14.391 1.00 88.38 80 GLY A O 1
ATOM 630 N N . THR A 1 81 ? -10.020 -0.312 12.920 1.00 90.12 81 THR A N 1
ATOM 631 C CA . THR A 1 81 ? -8.577 -0.135 13.126 1.00 90.12 81 THR A CA 1
ATOM 632 C C . THR A 1 81 ? -8.211 1.322 13.418 1.00 90.12 81 THR A C 1
ATOM 634 O O . THR A 1 81 ? -8.973 2.255 13.179 1.00 90.12 81 THR A O 1
ATOM 637 N N . GLU A 1 82 ? -7.011 1.539 13.949 1.00 92.06 82 GLU A N 1
ATOM 638 C CA . GLU A 1 82 ? -6.442 2.878 14.102 1.00 92.06 82 GLU A CA 1
ATOM 639 C C . GLU A 1 82 ? -5.979 3.431 12.748 1.00 92.06 82 GLU A C 1
ATOM 641 O O . GLU A 1 82 ? -5.439 2.684 11.924 1.00 92.06 82 GLU A O 1
ATOM 646 N N . LEU A 1 83 ? -6.103 4.753 12.558 1.00 92.50 83 LEU A N 1
ATOM 647 C CA . LEU A 1 83 ? -5.640 5.458 11.354 1.00 92.50 83 LEU A CA 1
ATOM 648 C C . LEU A 1 83 ? -4.197 5.089 11.006 1.00 92.50 83 LEU A C 1
ATOM 650 O O . LEU A 1 83 ? -3.894 4.755 9.868 1.00 92.50 83 LEU A O 1
ATOM 654 N N . PHE A 1 84 ? -3.302 5.101 11.993 1.00 92.69 84 PHE A N 1
ATOM 655 C CA . PHE A 1 84 ? -1.895 4.819 11.736 1.00 92.69 84 PHE A CA 1
ATOM 656 C C . PHE A 1 84 ? -1.667 3.391 11.214 1.00 92.69 84 PHE A C 1
ATOM 658 O O . PHE A 1 84 ? -0.922 3.207 10.259 1.00 92.69 84 PHE A O 1
ATOM 665 N N . ARG A 1 85 ? -2.372 2.395 11.763 1.00 91.81 85 ARG A N 1
ATOM 666 C CA . ARG A 1 85 ? -2.305 1.001 11.291 1.00 91.81 85 ARG A CA 1
ATOM 667 C C . ARG A 1 85 ? -2.873 0.832 9.884 1.00 91.81 85 ARG A C 1
ATOM 669 O O . ARG A 1 85 ? -2.358 0.041 9.099 1.00 91.81 85 ARG A O 1
ATOM 676 N N . TYR A 1 86 ? -3.917 1.588 9.557 1.00 93.25 86 TYR A N 1
ATOM 677 C CA . TYR A 1 86 ? -4.444 1.650 8.198 1.00 93.25 86 TYR A CA 1
ATOM 678 C C . TYR A 1 86 ? -3.423 2.256 7.220 1.00 93.25 86 TYR A C 1
ATOM 680 O O . TYR A 1 86 ? -3.175 1.687 6.160 1.00 93.25 86 TYR A O 1
ATOM 688 N N . LEU A 1 87 ? -2.753 3.347 7.596 1.00 93.50 87 LEU A N 1
ATOM 689 C CA . LEU A 1 87 ? -1.710 3.956 6.765 1.00 93.50 87 LEU A CA 1
ATOM 690 C C . LEU A 1 87 ? -0.483 3.042 6.600 1.00 93.50 87 LEU A C 1
ATOM 692 O O . LEU A 1 87 ? 0.068 2.974 5.503 1.00 93.50 87 LEU A O 1
ATOM 696 N N . GLU A 1 88 ? -0.081 2.298 7.637 1.00 92.75 88 GLU A N 1
ATOM 697 C CA . GLU A 1 88 ? 0.955 1.256 7.535 1.00 92.75 88 GLU A CA 1
ATOM 698 C C . GLU A 1 88 ? 0.563 0.168 6.524 1.00 92.75 88 GLU A C 1
ATOM 700 O O . GLU A 1 88 ? 1.402 -0.276 5.737 1.00 92.75 88 GLU A O 1
ATOM 705 N N . LEU A 1 89 ? -0.711 -0.242 6.505 1.00 94.38 89 LEU A N 1
ATOM 706 C CA . LEU A 1 89 ? -1.227 -1.188 5.517 1.00 94.38 89 LEU A CA 1
ATOM 707 C C . LEU A 1 89 ? -1.147 -0.617 4.096 1.00 94.38 89 LEU A C 1
ATOM 709 O O . LEU A 1 89 ? -0.618 -1.286 3.210 1.00 94.38 89 LEU A O 1
ATOM 713 N N . CYS A 1 90 ? -1.635 0.607 3.878 1.00 94.44 90 CYS A N 1
ATOM 714 C CA . CYS A 1 90 ? -1.566 1.278 2.576 1.00 94.44 90 CYS A CA 1
ATOM 715 C C . CYS A 1 90 ? -0.119 1.419 2.091 1.00 94.44 90 CYS A C 1
ATOM 717 O O . CYS A 1 90 ? 0.183 1.150 0.928 1.00 94.44 90 CYS A O 1
ATOM 719 N N . LEU A 1 91 ? 0.794 1.774 2.997 1.00 92.94 91 LEU A N 1
ATOM 720 C CA . LEU A 1 91 ? 2.221 1.828 2.716 1.00 92.94 91 LEU A CA 1
ATOM 721 C C . LEU A 1 91 ? 2.764 0.449 2.321 1.00 92.94 91 LEU A C 1
ATOM 723 O O . LEU A 1 91 ? 3.427 0.335 1.295 1.00 92.94 91 LEU A O 1
ATOM 727 N N . ALA A 1 92 ? 2.463 -0.608 3.080 1.00 93.75 92 ALA A N 1
ATOM 728 C CA . ALA A 1 92 ? 2.921 -1.964 2.776 1.00 93.75 92 ALA A CA 1
ATOM 729 C C . ALA A 1 92 ? 2.417 -2.459 1.408 1.00 93.75 92 ALA A C 1
ATOM 731 O O . ALA A 1 92 ? 3.202 -2.993 0.623 1.00 93.75 92 ALA A O 1
ATOM 732 N N . LEU A 1 93 ? 1.140 -2.230 1.090 1.00 94.44 93 LEU A N 1
ATOM 733 C CA . LEU A 1 93 ? 0.559 -2.544 -0.220 1.00 94.44 93 LEU A CA 1
ATOM 734 C C . LEU A 1 93 ? 1.261 -1.762 -1.344 1.00 94.44 93 LEU A C 1
ATOM 736 O O . LEU A 1 93 ? 1.687 -2.340 -2.345 1.00 94.44 93 LEU A O 1
ATOM 740 N N . GLY A 1 94 ? 1.460 -0.457 -1.154 1.00 93.06 94 GLY A N 1
ATOM 741 C CA . GLY A 1 94 ? 2.168 0.390 -2.108 1.00 93.06 94 GLY A CA 1
ATOM 742 C C . GLY A 1 94 ? 3.625 -0.025 -2.329 1.00 93.06 94 GLY A C 1
ATOM 743 O O . GLY A 1 94 ? 4.122 0.015 -3.454 1.00 93.06 94 GLY A O 1
ATOM 744 N N . LEU A 1 95 ? 4.322 -0.481 -1.286 1.00 91.31 95 LEU A N 1
ATOM 745 C CA . LEU A 1 95 ? 5.703 -0.958 -1.390 1.00 91.31 95 LEU A CA 1
ATOM 746 C C . LEU A 1 95 ? 5.825 -2.237 -2.220 1.00 91.31 95 LEU A C 1
ATOM 748 O O . LEU A 1 95 ? 6.785 -2.347 -2.985 1.00 91.31 95 LEU A O 1
ATOM 752 N N . VAL A 1 96 ? 4.855 -3.153 -2.118 1.00 93.31 96 VAL A N 1
ATOM 753 C CA . VAL A 1 96 ? 4.768 -4.343 -2.980 1.00 93.31 96 VAL A CA 1
ATOM 754 C C . VAL A 1 96 ? 4.655 -3.926 -4.450 1.00 93.31 96 VAL A C 1
ATOM 756 O O . VAL A 1 96 ? 5.475 -4.331 -5.272 1.00 93.31 96 VAL A O 1
ATOM 759 N N . GLN A 1 97 ? 3.695 -3.053 -4.781 1.00 92.81 97 GLN A N 1
ATOM 760 C CA . GLN A 1 97 ? 3.511 -2.548 -6.151 1.00 92.81 97 GLN A CA 1
ATOM 761 C C . GLN A 1 97 ? 4.755 -1.827 -6.679 1.00 92.81 97 GLN A C 1
ATOM 763 O O . GLN A 1 97 ? 5.176 -2.016 -7.819 1.00 92.81 97 GLN A O 1
ATOM 768 N N . ARG A 1 98 ? 5.393 -1.023 -5.829 1.00 91.50 98 ARG A N 1
ATOM 769 C CA . ARG A 1 98 ? 6.623 -0.308 -6.163 1.00 91.50 98 ARG A CA 1
ATOM 770 C C . ARG A 1 98 ? 7.779 -1.267 -6.454 1.00 91.50 98 ARG A C 1
ATOM 772 O O . ARG A 1 98 ? 8.523 -1.034 -7.406 1.00 91.50 98 ARG A O 1
ATOM 779 N N . LYS A 1 99 ? 7.948 -2.325 -5.652 1.00 90.00 99 LYS A N 1
ATOM 780 C CA . LYS A 1 99 ? 8.981 -3.346 -5.881 1.00 90.00 99 LYS A CA 1
ATOM 781 C C . LYS A 1 99 ? 8.749 -4.074 -7.202 1.00 90.00 99 LYS A C 1
ATOM 783 O O . LYS A 1 99 ? 9.701 -4.232 -7.958 1.00 90.00 99 LYS A O 1
ATOM 788 N N . ALA A 1 100 ? 7.502 -4.413 -7.515 1.00 91.81 100 ALA A N 1
ATOM 789 C CA . ALA A 1 100 ? 7.128 -5.028 -8.785 1.00 91.81 100 ALA A CA 1
ATOM 790 C C . ALA A 1 100 ? 7.585 -4.192 -9.995 1.00 91.81 100 ALA A C 1
ATOM 792 O O . ALA A 1 100 ? 8.258 -4.715 -10.883 1.00 91.81 100 ALA A O 1
ATOM 793 N N . LEU A 1 101 ? 7.311 -2.880 -9.983 1.00 90.62 101 LEU A N 1
ATOM 794 C CA . LEU A 1 101 ? 7.767 -1.952 -11.029 1.00 90.62 101 LEU A CA 1
ATOM 795 C C . LEU A 1 101 ? 9.295 -1.827 -11.100 1.00 90.62 101 LEU A C 1
ATOM 797 O O . LEU A 1 101 ? 9.849 -1.656 -12.182 1.00 90.62 101 LEU A O 1
ATOM 801 N N . ALA A 1 102 ? 9.986 -1.883 -9.958 1.00 88.44 102 ALA A N 1
ATOM 802 C CA . ALA A 1 102 ? 11.448 -1.845 -9.925 1.00 88.44 102 ALA A CA 1
ATOM 803 C C . ALA A 1 102 ? 12.061 -3.119 -10.53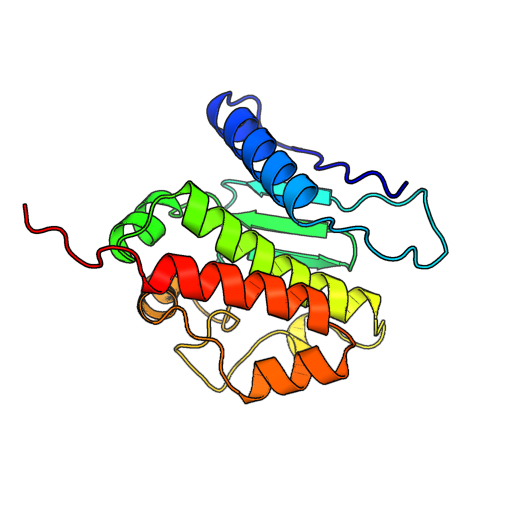2 1.00 88.44 102 ALA A C 1
ATOM 805 O O . ALA A 1 102 ? 13.034 -3.047 -11.277 1.00 88.44 102 ALA A O 1
ATOM 806 N N . CYS A 1 103 ? 11.472 -4.279 -10.233 1.00 89.31 103 CYS A N 1
ATOM 807 C CA . CYS A 1 103 ? 11.963 -5.579 -10.678 1.00 89.31 103 CYS A CA 1
ATOM 808 C C . CYS A 1 103 ? 11.662 -5.876 -12.148 1.00 89.31 103 CYS A C 1
ATOM 810 O O . CYS A 1 103 ? 12.398 -6.641 -12.771 1.00 89.31 103 CYS A O 1
ATOM 812 N N . ASN A 1 104 ? 10.604 -5.293 -12.711 1.00 89.19 104 ASN A N 1
ATOM 813 C CA . ASN A 1 104 ? 10.255 -5.496 -14.108 1.00 89.19 104 ASN A CA 1
ATOM 814 C C . ASN 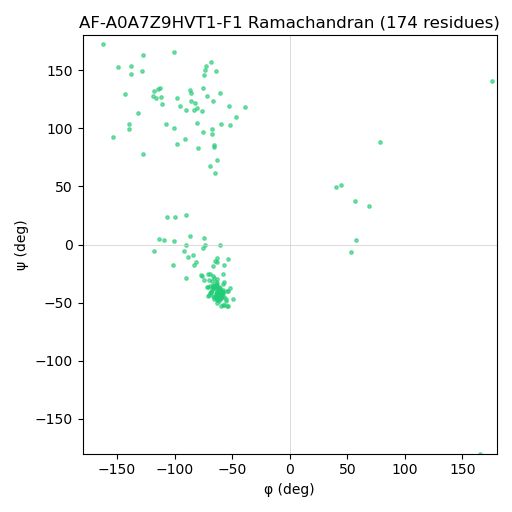A 1 104 ? 9.793 -4.185 -14.772 1.00 89.19 104 ASN A C 1
ATOM 816 O O . ASN A 1 104 ? 8.621 -3.824 -14.664 1.00 89.19 104 ASN A O 1
ATOM 820 N N . PRO A 1 105 ? 10.682 -3.510 -15.527 1.00 83.88 105 PRO A N 1
ATOM 821 C CA . PRO A 1 105 ? 10.366 -2.262 -16.225 1.00 83.88 105 PRO A CA 1
ATOM 822 C C . PRO A 1 105 ? 9.292 -2.380 -17.314 1.00 83.88 105 PRO A C 1
ATOM 824 O O . PRO A 1 105 ? 8.857 -1.358 -17.836 1.00 83.88 105 PRO A O 1
ATOM 827 N N . LEU A 1 106 ? 8.913 -3.602 -17.709 1.00 89.62 106 LEU A N 1
ATOM 828 C CA . LEU A 1 106 ? 7.855 -3.831 -18.696 1.00 89.62 106 LEU A CA 1
ATOM 829 C C . LEU A 1 106 ? 6.452 -3.754 -18.086 1.00 89.62 106 LEU A C 1
ATOM 831 O O . LEU A 1 106 ? 5.490 -3.663 -18.841 1.00 89.62 106 LEU A O 1
ATOM 835 N N . ILE A 1 107 ? 6.339 -3.803 -16.756 1.00 89.94 107 ILE A N 1
ATOM 836 C CA . ILE A 1 107 ? 5.061 -3.667 -16.059 1.00 89.94 107 ILE A CA 1
ATOM 837 C C . ILE A 1 107 ? 4.602 -2.217 -16.148 1.00 89.94 107 ILE A C 1
ATOM 839 O O . ILE A 1 107 ? 5.334 -1.297 -15.775 1.00 89.94 107 ILE A O 1
ATOM 843 N N . ILE A 1 108 ? 3.370 -2.029 -16.605 1.00 86.00 108 ILE A N 1
ATOM 844 C CA . ILE A 1 108 ? 2.675 -0.743 -16.565 1.00 86.00 108 ILE A CA 1
ATOM 845 C C . ILE A 1 108 ? 1.693 -0.711 -15.388 1.00 86.00 108 ILE A C 1
ATOM 847 O O . ILE A 1 108 ? 1.397 -1.730 -14.768 1.00 86.00 108 ILE A O 1
ATOM 851 N N . ASN A 1 109 ? 1.196 0.473 -15.029 1.00 80.25 109 ASN A N 1
ATOM 852 C CA . ASN A 1 109 ? 0.324 0.621 -13.857 1.00 80.25 109 ASN A CA 1
ATOM 853 C C . ASN A 1 109 ? -0.990 -0.159 -14.005 1.00 80.25 109 ASN A C 1
ATOM 855 O O . ASN A 1 109 ? -1.553 -0.614 -13.014 1.00 80.25 109 ASN A O 1
ATOM 859 N N . GLU A 1 110 ? -1.463 -0.323 -15.235 1.00 83.75 110 GLU A N 1
ATOM 860 C CA . GLU A 1 110 ? -2.662 -1.071 -15.592 1.00 83.75 110 GLU A CA 1
ATOM 861 C C . GLU A 1 110 ? -2.519 -2.562 -15.256 1.00 83.75 110 GLU A C 1
ATOM 863 O O . GLU A 1 110 ? -3.474 -3.162 -14.773 1.00 83.75 110 GLU A O 1
ATOM 868 N N . ASP A 1 111 ? -1.319 -3.139 -15.396 1.00 85.62 111 ASP A N 1
ATOM 869 C CA . ASP A 1 111 ? -1.041 -4.536 -15.022 1.00 85.62 111 ASP A CA 1
ATOM 870 C C . ASP A 1 111 ? -1.140 -4.764 -13.503 1.00 85.62 111 ASP A C 1
ATOM 872 O O . ASP A 1 111 ? -1.244 -5.898 -13.037 1.00 85.62 111 ASP A O 1
ATOM 876 N N . LEU A 1 112 ? -1.082 -3.686 -12.713 1.00 83.25 112 LEU A N 1
ATOM 877 C CA . LEU A 1 112 ? -1.210 -3.732 -11.258 1.00 83.25 112 LEU A CA 1
ATOM 878 C C . LEU A 1 112 ? -2.670 -3.628 -10.794 1.00 83.25 112 LEU A C 1
ATOM 880 O O . LEU A 1 112 ? -2.939 -3.874 -9.614 1.00 83.25 112 LEU A O 1
ATOM 884 N N . GLN A 1 113 ? -3.614 -3.290 -11.678 1.00 75.81 113 GLN A N 1
ATOM 885 C CA . GLN A 1 113 ? -5.036 -3.145 -11.351 1.00 75.81 113 GLN A CA 1
ATOM 886 C C . GLN A 1 113 ? -5.766 -4.494 -11.427 1.00 75.81 113 GLN A C 1
ATOM 888 O O . GLN A 1 113 ? -5.644 -5.211 -12.415 1.00 75.81 113 GLN A O 1
ATOM 893 N N . HIS A 1 114 ? -6.529 -4.847 -10.381 1.00 69.25 114 HIS A N 1
ATOM 894 C CA . HIS A 1 114 ? -7.185 -6.158 -10.264 1.00 69.25 114 HIS A CA 1
ATOM 895 C C . HIS A 1 114 ? -8.673 -6.090 -10.642 1.00 69.25 114 HIS A C 1
ATOM 897 O O . HIS A 1 114 ? -9.488 -5.782 -9.776 1.00 69.25 114 HIS A O 1
ATOM 903 N N . PRO A 1 115 ? -9.094 -6.486 -11.856 1.00 66.44 115 PRO A N 1
ATOM 904 C CA . PRO A 1 115 ? -10.509 -6.413 -12.227 1.00 66.44 115 PRO A CA 1
ATOM 905 C C . PRO A 1 115 ? -11.376 -7.536 -11.623 1.00 66.44 115 PRO A C 1
ATOM 907 O O . PRO A 1 115 ? -12.574 -7.357 -11.445 1.00 66.44 115 PRO A O 1
ATOM 910 N N . GLU A 1 116 ? -10.806 -8.706 -11.302 1.00 63.44 116 GLU A N 1
ATOM 911 C CA . GLU A 1 116 ? -11.613 -9.920 -11.044 1.00 63.44 116 GLU A CA 1
ATOM 912 C C . GLU A 1 116 ? -12.039 -10.197 -9.584 1.00 63.44 116 GLU A C 1
ATOM 914 O O . GLU A 1 116 ? -12.786 -11.148 -9.353 1.00 63.44 116 GLU A O 1
ATOM 919 N N . ASN A 1 117 ? -11.595 -9.437 -8.573 1.00 65.00 117 ASN A N 1
ATOM 920 C CA . ASN A 1 117 ? -11.967 -9.730 -7.179 1.00 65.00 117 ASN A CA 1
ATOM 921 C C . ASN A 1 117 ? -12.261 -8.467 -6.366 1.00 65.00 117 ASN A C 1
ATOM 923 O O . ASN A 1 117 ? -11.350 -7.780 -5.903 1.00 65.00 117 ASN A O 1
ATOM 927 N N . GLU A 1 118 ? -13.550 -8.209 -6.140 1.00 69.38 118 GLU A N 1
ATOM 928 C CA . GLU A 1 118 ? -14.071 -7.032 -5.431 1.00 69.38 118 GLU A CA 1
ATOM 929 C C . GLU A 1 118 ? -13.521 -6.852 -4.011 1.00 69.38 118 GLU A C 1
ATOM 931 O O . GLU A 1 118 ? -13.623 -5.757 -3.481 1.00 69.38 118 GLU A O 1
ATOM 936 N N . ARG A 1 119 ? -12.938 -7.887 -3.382 1.00 85.69 119 ARG A N 1
ATOM 937 C CA . ARG A 1 119 ? -12.483 -7.837 -1.977 1.00 85.69 119 ARG A CA 1
ATOM 938 C C . ARG A 1 119 ? -10.970 -7.931 -1.782 1.00 85.69 119 ARG A C 1
ATOM 940 O O . ARG A 1 119 ? -10.513 -8.055 -0.648 1.00 85.69 119 ARG A O 1
ATOM 947 N N . CYS A 1 120 ? -10.183 -7.955 -2.855 1.00 90.44 120 CYS A N 1
ATOM 948 C CA . CYS A 1 120 ? -8.726 -7.942 -2.728 1.00 90.44 120 CYS A CA 1
ATOM 949 C C . CYS A 1 120 ? -8.250 -6.532 -2.357 1.00 90.44 120 CYS A C 1
ATOM 951 O O . CYS A 1 120 ? -8.639 -5.584 -3.017 1.00 90.44 120 CYS A O 1
ATOM 953 N N . LEU A 1 121 ? -7.342 -6.390 -1.390 1.00 92.25 121 LEU A N 1
ATOM 954 C CA . LEU A 1 121 ? -6.755 -5.091 -1.015 1.00 92.25 121 LEU A CA 1
ATOM 955 C C . LEU A 1 121 ? -5.932 -4.418 -2.128 1.00 92.25 121 LEU A C 1
ATOM 957 O O . LEU A 1 121 ? -5.607 -3.243 -2.033 1.00 92.25 121 LEU A O 1
ATOM 961 N N . PHE A 1 122 ? -5.562 -5.153 -3.177 1.00 91.19 122 PHE A N 1
ATOM 962 C CA . PHE A 1 122 ? -4.944 -4.570 -4.373 1.00 91.19 122 PHE A CA 1
ATOM 963 C C . PHE A 1 122 ? -5.967 -4.159 -5.440 1.00 91.19 122 PHE A C 1
ATOM 965 O O . PHE A 1 122 ? -5.586 -3.673 -6.506 1.00 91.19 122 PHE A O 1
ATOM 972 N N . ASN A 1 123 ? -7.260 -4.368 -5.188 1.00 87.75 123 ASN A N 1
ATOM 973 C CA . ASN A 1 123 ? -8.309 -3.916 -6.080 1.00 87.75 123 ASN A CA 1
ATOM 974 C C . ASN A 1 123 ? -8.585 -2.422 -5.868 1.00 87.75 123 ASN A C 1
ATOM 976 O O . ASN A 1 123 ? -9.531 -2.019 -5.199 1.00 87.75 123 ASN A O 1
ATOM 980 N N . CYS A 1 124 ? -7.773 -1.600 -6.517 1.00 80.81 124 CYS A N 1
ATOM 981 C CA . CYS A 1 124 ? -7.948 -0.156 -6.540 1.00 80.81 124 CYS A CA 1
ATOM 982 C C . CYS A 1 124 ? -8.828 0.312 -7.721 1.00 80.81 124 CYS A C 1
ATOM 984 O O . CYS A 1 124 ? -8.655 1.430 -8.197 1.00 80.81 124 CYS A O 1
ATOM 986 N N . THR A 1 125 ? -9.723 -0.530 -8.260 1.00 76.88 125 THR A N 1
ATOM 987 C CA . THR A 1 125 ? -10.645 -0.137 -9.341 1.00 76.88 125 THR A CA 1
ATOM 988 C C . THR A 1 125 ? -12.004 0.229 -8.741 1.00 76.88 125 THR A C 1
ATOM 990 O O . THR A 1 125 ? -12.879 -0.622 -8.603 1.00 76.88 125 THR A O 1
ATOM 993 N N . GLY A 1 126 ? -12.178 1.479 -8.319 1.00 76.38 126 GLY A N 1
ATOM 994 C CA . GLY A 1 126 ? -13.428 1.956 -7.727 1.00 76.38 126 GLY A CA 1
ATOM 995 C C . GLY A 1 126 ? -13.257 3.289 -7.012 1.00 76.38 126 GLY A C 1
ATOM 996 O O . GLY A 1 126 ? -12.160 3.833 -6.987 1.00 76.38 126 GLY A O 1
ATOM 997 N N . GLU A 1 127 ? -14.349 3.795 -6.443 1.00 80.56 127 GLU A N 1
ATOM 998 C CA . GLU A 1 127 ? -14.323 4.962 -5.558 1.00 80.56 127 GLU A CA 1
ATOM 999 C C . GLU A 1 127 ? -13.734 4.580 -4.191 1.00 80.56 127 GLU A C 1
ATOM 1001 O O . GLU A 1 127 ? -13.912 3.449 -3.721 1.00 80.56 127 GLU A O 1
ATOM 1006 N N . ILE A 1 128 ? -13.089 5.530 -3.513 1.00 81.94 128 ILE A N 1
ATOM 1007 C CA . ILE A 1 128 ? -12.424 5.303 -2.223 1.00 81.94 128 ILE A CA 1
ATOM 1008 C C . ILE A 1 128 ? -13.378 4.750 -1.153 1.00 81.94 128 ILE A C 1
ATOM 1010 O O . ILE A 1 128 ? -12.996 3.890 -0.359 1.00 81.94 128 ILE A O 1
ATOM 1014 N N . GLN A 1 129 ? -14.655 5.129 -1.196 1.00 79.38 129 GLN A N 1
ATOM 1015 C CA . GLN A 1 129 ? -15.683 4.624 -0.286 1.00 79.38 129 GLN A CA 1
ATOM 1016 C C . GLN A 1 129 ? -15.904 3.114 -0.458 1.00 79.38 129 GLN A C 1
ATOM 1018 O O . GLN A 1 129 ? -16.150 2.400 0.515 1.00 79.38 129 GLN A O 1
ATOM 1023 N N . SER A 1 130 ? -15.758 2.595 -1.682 1.00 81.75 130 SER A N 1
ATOM 1024 C CA . SER A 1 130 ? -15.857 1.155 -1.957 1.00 81.75 130 SER A CA 1
ATOM 1025 C C . SER A 1 130 ? -14.678 0.381 -1.363 1.00 81.75 130 SER A C 1
ATOM 1027 O O . SER A 1 130 ? -14.816 -0.797 -1.024 1.00 81.75 130 SER A O 1
ATOM 1029 N N . TYR A 1 131 ? -13.532 1.041 -1.170 1.00 85.31 131 TYR A N 1
ATOM 1030 C CA . TYR A 1 131 ? -12.354 0.434 -0.559 1.00 85.31 131 TYR A CA 1
ATOM 1031 C C . TYR A 1 131 ? -12.590 0.062 0.912 1.00 85.31 131 TYR A C 1
ATOM 1033 O O . TYR A 1 131 ? -12.052 -0.940 1.382 1.00 85.31 131 TYR A O 1
ATOM 1041 N N . ALA A 1 132 ? -13.464 0.778 1.631 1.00 84.75 132 ALA A N 1
ATOM 1042 C CA . ALA A 1 132 ? -13.815 0.450 3.016 1.00 84.75 132 ALA A CA 1
ATOM 1043 C C . ALA A 1 132 ? -14.289 -1.011 3.172 1.00 84.75 132 ALA A C 1
ATOM 1045 O O . ALA A 1 132 ? -13.868 -1.712 4.095 1.00 84.75 132 ALA A O 1
ATOM 1046 N N . LEU A 1 133 ? -15.079 -1.505 2.210 1.00 83.81 133 LEU A N 1
ATOM 1047 C CA . LEU A 1 133 ? -15.566 -2.890 2.171 1.00 83.81 133 LEU A CA 1
ATOM 1048 C C . LEU A 1 133 ? -14.443 -3.908 1.924 1.00 83.81 133 LEU A C 1
ATOM 1050 O O . LEU A 1 133 ? -14.500 -5.041 2.405 1.00 83.81 133 LEU A O 1
ATOM 1054 N N . GLN A 1 134 ? -13.406 -3.521 1.182 1.00 86.00 134 GLN A N 1
ATOM 1055 C CA . GLN A 1 134 ? -12.245 -4.372 0.913 1.00 86.00 134 GLN A CA 1
ATOM 1056 C C . GLN A 1 134 ? -11.375 -4.531 2.164 1.00 86.00 134 GLN A C 1
ATOM 1058 O O . GLN A 1 134 ? -10.843 -5.613 2.439 1.00 86.00 134 GLN A O 1
ATOM 1063 N N . VAL A 1 135 ? -11.267 -3.462 2.957 1.00 86.88 135 VAL A N 1
ATOM 1064 C CA . VAL A 1 135 ? -10.438 -3.426 4.166 1.00 86.88 135 VAL A CA 1
ATOM 1065 C C . VAL A 1 135 ? -11.010 -4.304 5.281 1.00 86.88 135 VAL A C 1
ATOM 1067 O O . VAL A 1 135 ? -10.228 -4.921 6.000 1.00 86.88 135 VAL A O 1
ATOM 1070 N N . GLU A 1 136 ? -12.332 -4.491 5.379 1.00 83.69 136 GLU A N 1
ATOM 1071 C CA . GLU A 1 136 ? -12.956 -5.359 6.401 1.00 83.69 136 GLU A CA 1
ATOM 1072 C C . GLU A 1 136 ? -12.365 -6.780 6.456 1.00 83.69 136 GLU A C 1
ATOM 1074 O O . GLU A 1 136 ? -12.232 -7.398 7.525 1.00 83.69 136 GLU A O 1
ATOM 1079 N N . GLY A 1 137 ? -12.036 -7.330 5.284 1.00 82.69 137 GLY A N 1
ATOM 1080 C CA . GLY A 1 137 ? -11.508 -8.682 5.141 1.00 82.69 137 GLY A CA 1
ATOM 1081 C C . GLY A 1 137 ? -10.003 -8.783 5.380 1.00 82.69 137 GLY A C 1
ATOM 1082 O O . GLY A 1 137 ? -9.498 -9.891 5.591 1.00 82.69 137 GLY A O 1
ATOM 1083 N N . PHE A 1 138 ? -9.285 -7.654 5.332 1.00 89.38 138 PHE A N 1
ATOM 1084 C CA . PHE A 1 138 ? -7.823 -7.591 5.279 1.00 89.38 138 PHE A CA 1
ATOM 1085 C C . PHE A 1 138 ? -7.257 -8.683 4.359 1.00 89.38 138 PHE A C 1
ATOM 1087 O O . PHE A 1 138 ? -6.437 -9.503 4.779 1.00 89.38 138 PHE A O 1
ATOM 1094 N N . TYR A 1 139 ? -7.796 -8.803 3.145 1.00 90.38 139 TYR A N 1
ATOM 1095 C CA . TYR A 1 139 ? -7.606 -9.973 2.292 1.00 90.38 139 TYR A CA 1
ATOM 1096 C C . TYR A 1 139 ? -6.819 -9.640 1.024 1.00 90.38 139 TYR A C 1
ATOM 1098 O O . TYR A 1 139 ? -7.119 -8.688 0.315 1.00 90.38 139 TYR A O 1
ATOM 1106 N N . VAL A 1 140 ? -5.834 -10.478 0.708 1.00 91.69 140 VAL A N 1
ATOM 1107 C CA . VAL A 1 140 ? -5.125 -10.466 -0.575 1.00 91.69 140 VAL A CA 1
ATOM 1108 C C . VAL A 1 140 ? -5.404 -11.791 -1.259 1.00 91.69 140 VAL A C 1
ATOM 1110 O O . VAL A 1 140 ? -5.203 -12.855 -0.664 1.00 91.69 140 VAL A O 1
ATOM 1113 N N . CYS A 1 141 ? -5.889 -11.734 -2.498 1.00 90.94 141 CYS A N 1
ATOM 1114 C CA . CYS A 1 141 ? -6.227 -12.934 -3.242 1.00 90.94 141 CYS A CA 1
ATOM 1115 C C . CYS A 1 141 ? -4.974 -13.741 -3.615 1.00 90.94 141 CYS A C 1
ATOM 1117 O O . CYS A 1 141 ? -3.857 -13.222 -3.705 1.00 90.94 141 CYS A O 1
ATOM 1119 N N . ARG A 1 142 ? -5.169 -15.040 -3.857 1.00 91.12 142 ARG A N 1
ATOM 1120 C CA . ARG A 1 142 ? -4.077 -15.947 -4.226 1.00 91.12 142 ARG A CA 1
ATOM 1121 C C . ARG A 1 142 ? -3.386 -15.524 -5.525 1.00 91.12 142 ARG A C 1
ATOM 1123 O O . ARG A 1 142 ? -2.163 -15.552 -5.569 1.00 91.12 142 ARG A O 1
ATOM 1130 N N . ALA A 1 143 ? -4.157 -15.106 -6.529 1.00 89.50 143 ALA A N 1
ATOM 1131 C CA . ALA A 1 143 ? -3.625 -14.703 -7.828 1.00 89.50 143 ALA A CA 1
ATOM 1132 C C . ALA A 1 143 ? -2.628 -13.540 -7.700 1.00 89.50 143 ALA A C 1
ATOM 1134 O O . ALA A 1 143 ? -1.531 -13.618 -8.237 1.00 89.50 143 ALA A O 1
ATOM 1135 N N . TYR A 1 144 ? -2.953 -12.510 -6.913 1.00 89.31 144 TYR A N 1
ATOM 1136 C CA . TYR A 1 144 ? -2.057 -11.369 -6.699 1.00 89.31 144 TYR A CA 1
ATOM 1137 C C . TYR A 1 144 ? -0.838 -11.708 -5.860 1.00 89.31 144 TYR A C 1
ATOM 1139 O O . TYR A 1 144 ? 0.256 -11.221 -6.135 1.00 89.31 144 TYR A O 1
ATOM 1147 N N . ARG A 1 145 ? -1.006 -12.575 -4.858 1.00 92.19 145 ARG A N 1
ATOM 1148 C CA . ARG A 1 145 ? 0.147 -13.110 -4.140 1.00 92.19 145 ARG A CA 1
ATOM 1149 C C . ARG A 1 145 ? 1.100 -13.803 -5.115 1.00 92.19 145 ARG A C 1
ATOM 1151 O O . ARG A 1 145 ? 2.277 -13.480 -5.123 1.00 92.19 145 ARG A O 1
ATOM 1158 N N . GLU A 1 146 ? 0.611 -14.727 -5.936 1.00 92.81 146 GLU A N 1
ATOM 1159 C CA . GLU A 1 146 ? 1.450 -15.452 -6.900 1.00 92.81 146 GLU A CA 1
ATOM 1160 C C . GLU A 1 146 ? 2.080 -14.507 -7.934 1.00 92.81 146 GLU A C 1
ATOM 1162 O O . GLU A 1 146 ? 3.284 -14.590 -8.164 1.00 92.81 146 GLU A O 1
ATOM 1167 N N . PHE A 1 147 ? 1.311 -13.553 -8.471 1.00 92.44 147 PHE A N 1
ATOM 1168 C CA . PHE A 1 147 ? 1.796 -12.534 -9.405 1.00 92.44 147 PHE A CA 1
ATOM 1169 C C . PHE A 1 147 ? 3.008 -11.770 -8.861 1.00 92.44 147 PHE A C 1
ATOM 1171 O O . PHE A 1 147 ? 4.052 -11.726 -9.504 1.00 92.44 147 PHE A O 1
ATOM 1178 N N . TYR A 1 148 ? 2.910 -11.208 -7.656 1.00 93.19 148 TYR A N 1
ATOM 1179 C CA . TYR A 1 148 ? 4.006 -10.431 -7.081 1.00 93.19 148 TYR A CA 1
ATOM 1180 C C . TYR A 1 148 ? 5.173 -11.291 -6.588 1.00 93.19 148 TYR A C 1
ATOM 1182 O O . TYR A 1 148 ? 6.318 -10.845 -6.641 1.00 93.19 148 TYR A O 1
ATOM 1190 N N . LEU A 1 149 ? 4.925 -12.526 -6.143 1.00 92.31 149 LEU A N 1
ATOM 1191 C CA . LEU A 1 149 ? 6.012 -13.458 -5.827 1.00 92.31 149 LEU A CA 1
ATOM 1192 C C . LEU A 1 149 ? 6.835 -13.791 -7.083 1.00 92.31 149 LEU A C 1
ATOM 1194 O O . LEU A 1 149 ? 8.055 -13.864 -7.002 1.00 92.31 149 LEU A O 1
ATOM 1198 N N . CYS A 1 150 ? 6.214 -13.887 -8.264 1.00 93.50 150 CYS A N 1
ATOM 1199 C CA . CYS A 1 150 ? 6.947 -14.013 -9.532 1.00 93.50 150 CYS A CA 1
ATOM 1200 C C . CYS A 1 150 ? 7.797 -12.779 -9.887 1.00 93.50 150 CYS A C 1
ATOM 1202 O O . CYS A 1 150 ? 8.646 -12.860 -10.773 1.00 93.50 150 CYS A O 1
ATOM 1204 N N . LEU A 1 151 ? 7.582 -11.651 -9.208 1.00 91.81 151 LEU A N 1
ATOM 1205 C CA . LEU A 1 151 ? 8.292 -10.385 -9.400 1.00 91.81 151 LEU A CA 1
ATOM 1206 C C . LEU A 1 151 ? 9.276 -10.092 -8.263 1.00 91.81 151 LEU A C 1
ATOM 1208 O O . LEU A 1 151 ? 9.604 -8.932 -8.016 1.00 91.81 151 LEU A O 1
ATOM 1212 N N . CYS A 1 152 ? 9.736 -11.132 -7.563 1.00 91.56 152 CYS A N 1
ATOM 1213 C CA . CYS A 1 152 ? 10.725 -11.034 -6.490 1.00 91.56 152 CYS A CA 1
ATOM 1214 C C . CYS A 1 152 ? 10.305 -10.067 -5.358 1.00 91.56 152 CYS A C 1
ATOM 1216 O O . CYS A 1 152 ? 11.125 -9.294 -4.849 1.00 91.56 152 CYS A O 1
ATOM 1218 N N . CYS A 1 153 ? 9.009 -10.050 -5.016 1.00 92.00 153 CYS A N 1
ATOM 1219 C CA . CYS A 1 153 ? 8.433 -9.226 -3.943 1.00 92.00 153 CYS A CA 1
ATOM 1220 C C . CYS A 1 153 ? 8.221 -10.016 -2.635 1.00 92.00 153 CYS A C 1
ATOM 1222 O O . CYS A 1 153 ? 7.340 -9.672 -1.844 1.00 92.00 153 CYS A O 1
ATOM 1224 N N . GLU A 1 154 ? 8.959 -11.109 -2.405 1.00 92.12 154 GLU A N 1
ATOM 1225 C CA . GLU A 1 154 ? 8.771 -12.003 -1.253 1.00 92.12 154 GLU A CA 1
ATOM 1226 C C . GLU A 1 154 ? 8.890 -11.248 0.073 1.00 92.12 154 GLU A C 1
ATOM 1228 O O . GLU A 1 154 ? 8.041 -11.400 0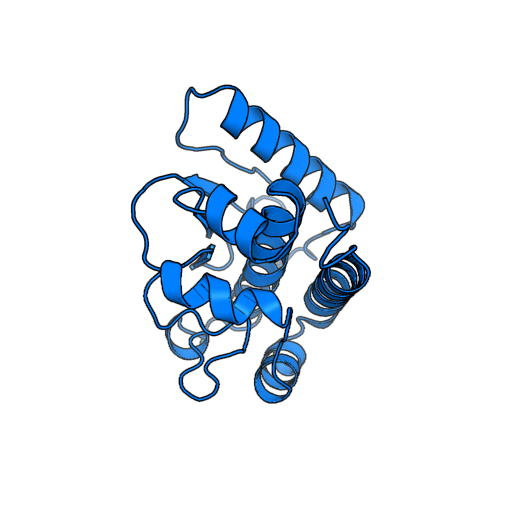.951 1.00 92.12 154 GLU A O 1
ATOM 1233 N N . ARG A 1 155 ? 9.908 -10.389 0.205 1.00 89.25 155 ARG A N 1
ATOM 1234 C CA . ARG A 1 155 ? 10.149 -9.623 1.436 1.00 89.25 155 ARG A CA 1
ATOM 1235 C C . ARG A 1 155 ? 9.044 -8.609 1.698 1.00 89.25 155 ARG A C 1
ATOM 1237 O O . ARG A 1 155 ? 8.568 -8.500 2.825 1.00 89.25 155 ARG A O 1
ATOM 1244 N N . GLU A 1 156 ? 8.615 -7.877 0.675 1.00 90.62 156 GLU A N 1
ATOM 1245 C CA . GLU A 1 156 ? 7.505 -6.931 0.769 1.00 90.62 156 GLU A CA 1
ATOM 1246 C C . GLU A 1 156 ? 6.208 -7.655 1.170 1.00 90.62 156 GLU A C 1
ATOM 1248 O O . GLU A 1 156 ? 5.465 -7.166 2.025 1.00 90.62 156 GLU A O 1
ATOM 1253 N N . PHE A 1 157 ? 5.974 -8.859 0.635 1.00 90.62 157 PHE A N 1
ATOM 1254 C CA . PHE A 1 157 ? 4.832 -9.692 1.014 1.00 90.62 157 PHE A CA 1
ATOM 1255 C C . PHE A 1 157 ? 4.901 -10.215 2.445 1.00 90.62 157 PHE A C 1
ATOM 1257 O O . PHE A 1 157 ? 3.877 -10.229 3.125 1.00 90.62 157 PHE A O 1
ATOM 1264 N N . GLU A 1 158 ? 6.075 -10.616 2.933 1.00 89.88 158 GLU A N 1
ATOM 1265 C CA . GLU A 1 158 ? 6.242 -11.006 4.336 1.00 89.88 158 GLU A CA 1
ATOM 1266 C C . GLU A 1 158 ? 5.851 -9.866 5.285 1.00 89.88 158 GLU A C 1
ATOM 1268 O O . GLU A 1 158 ? 5.223 -10.108 6.320 1.00 89.88 158 GLU A O 1
ATOM 1273 N N . GLN A 1 159 ? 6.182 -8.619 4.936 1.00 87.00 159 GLN A N 1
ATOM 1274 C CA . GLN A 1 159 ? 5.785 -7.458 5.735 1.00 87.00 159 GLN A CA 1
ATOM 1275 C C . GLN A 1 159 ? 4.292 -7.179 5.639 1.00 87.00 159 GLN A C 1
ATOM 1277 O O . GLN A 1 159 ? 3.648 -6.958 6.668 1.00 87.00 159 GLN A O 1
ATOM 1282 N N . LEU A 1 160 ? 3.727 -7.243 4.432 1.00 92.69 160 LEU A N 1
ATOM 1283 C CA . LEU A 1 160 ? 2.288 -7.132 4.237 1.00 92.69 160 LEU A CA 1
ATOM 1284 C C . LEU A 1 160 ? 1.546 -8.178 5.082 1.00 92.69 160 LEU A C 1
ATOM 1286 O O . LEU A 1 160 ? 0.638 -7.830 5.830 1.00 92.69 160 LEU A O 1
ATOM 1290 N N . ASP A 1 161 ? 1.988 -9.435 5.070 1.00 92.31 161 ASP A N 1
ATOM 1291 C CA . ASP A 1 161 ? 1.395 -10.510 5.866 1.00 92.31 161 ASP A CA 1
ATOM 1292 C C . ASP A 1 161 ? 1.463 -10.255 7.369 1.00 92.31 161 ASP A C 1
ATOM 1294 O O . ASP A 1 161 ? 0.510 -10.556 8.094 1.00 92.31 161 ASP A O 1
ATOM 1298 N N . ARG A 1 162 ? 2.559 -9.674 7.865 1.00 90.00 162 ARG A N 1
ATOM 1299 C CA . ARG A 1 162 ? 2.647 -9.250 9.268 1.00 90.00 162 ARG A CA 1
ATOM 1300 C C . ARG A 1 162 ? 1.601 -8.183 9.582 1.00 90.00 162 ARG A C 1
ATOM 1302 O O . ARG A 1 162 ? 0.901 -8.341 10.581 1.00 90.00 162 ARG A O 1
ATOM 1309 N N . GLN A 1 163 ? 1.434 -7.173 8.724 1.00 90.25 163 GLN A N 1
ATOM 1310 C CA . GLN A 1 163 ? 0.420 -6.131 8.925 1.00 90.25 163 GLN A CA 1
ATOM 1311 C C . GLN A 1 163 ? -0.999 -6.701 8.902 1.00 90.25 163 GLN A C 1
ATOM 1313 O O . GLN A 1 163 ? -1.769 -6.473 9.834 1.00 90.25 163 GLN A O 1
ATOM 1318 N N . LEU A 1 164 ? -1.327 -7.533 7.911 1.00 92.00 164 LEU A N 1
ATOM 1319 C CA . LEU A 1 164 ? -2.636 -8.186 7.828 1.00 92.00 164 LEU A CA 1
ATOM 1320 C C . LEU A 1 164 ? -2.921 -9.045 9.066 1.00 92.00 164 LEU A C 1
ATOM 1322 O O . LEU A 1 164 ? -4.038 -9.048 9.582 1.00 92.00 164 LEU A O 1
ATOM 1326 N N . ASN A 1 165 ? -1.919 -9.759 9.580 1.00 89.62 165 ASN A N 1
ATOM 1327 C CA . ASN A 1 165 ? -2.072 -10.577 10.781 1.00 89.62 165 ASN A CA 1
ATOM 1328 C C . ASN A 1 165 ? -2.254 -9.745 12.056 1.00 89.62 165 ASN A C 1
ATOM 1330 O O . ASN A 1 165 ? -2.998 -10.172 12.939 1.00 89.62 165 ASN A O 1
ATOM 1334 N N . LEU A 1 166 ? -1.595 -8.590 12.172 1.00 87.25 166 LEU A N 1
ATOM 1335 C CA . LEU A 1 166 ? -1.801 -7.665 13.290 1.00 87.25 166 LEU A CA 1
ATOM 1336 C C . LEU A 1 166 ? -3.220 -7.091 13.262 1.00 87.25 166 LEU A C 1
ATOM 1338 O O . LEU A 1 166 ? -3.918 -7.142 14.271 1.00 87.25 166 LEU A O 1
ATOM 1342 N N . LEU A 1 167 ? -3.668 -6.643 12.089 1.00 88.62 167 LEU A N 1
ATOM 1343 C CA . LEU A 1 167 ? -4.992 -6.059 11.884 1.00 88.62 167 LEU A CA 1
ATOM 1344 C C . LEU A 1 167 ? -6.123 -7.065 12.133 1.00 88.62 167 LEU A C 1
ATOM 1346 O O . LEU A 1 167 ? -7.095 -6.757 12.815 1.00 88.62 167 LEU A O 1
ATOM 1350 N N . ARG A 1 168 ? -5.973 -8.314 11.675 1.00 85.62 168 ARG A N 1
ATOM 1351 C CA . ARG A 1 168 ? -6.957 -9.385 11.924 1.00 85.62 168 ARG A CA 1
ATOM 1352 C C . ARG A 1 168 ? -7.063 -9.802 13.392 1.00 85.62 168 ARG A C 1
ATOM 1354 O O . ARG A 1 168 ? -8.104 -10.315 13.790 1.00 85.62 168 ARG A O 1
ATOM 1361 N N . LYS A 1 169 ? -5.990 -9.640 14.173 1.00 70.12 169 LYS A N 1
ATOM 1362 C CA . LYS A 1 169 ? -5.963 -9.932 15.617 1.00 70.12 169 LYS A CA 1
ATOM 1363 C C . LYS A 1 169 ? -6.490 -8.770 16.464 1.00 70.12 169 LYS A C 1
ATOM 1365 O O . LYS A 1 169 ? -6.662 -8.949 17.668 1.00 70.12 169 LYS A O 1
ATOM 1370 N N . GLY A 1 170 ? -6.725 -7.606 15.857 1.00 61.91 170 GLY A N 1
ATOM 1371 C CA . GLY A 1 170 ? -7.343 -6.466 16.520 1.00 61.91 170 GLY A CA 1
ATOM 1372 C C . GLY A 1 170 ? -8.785 -6.774 16.949 1.00 61.91 170 GLY A C 1
ATOM 1373 O O . GLY A 1 170 ? -9.462 -7.585 16.309 1.00 61.91 170 GLY A O 1
ATOM 1374 N N . PRO A 1 171 ? -9.274 -6.165 18.042 1.00 54.84 171 PRO A N 1
ATOM 1375 C CA . PRO A 1 171 ? -10.646 -6.354 18.488 1.00 54.84 171 PRO A CA 1
ATOM 1376 C C . PRO A 1 171 ? -11.593 -5.721 17.465 1.00 54.84 171 PRO A C 1
ATOM 1378 O O . PRO A 1 171 ? -11.797 -4.513 17.479 1.00 54.84 171 PRO A O 1
ATOM 1381 N N . LYS A 1 172 ? -12.185 -6.534 16.577 1.00 58.34 172 LYS A N 1
ATOM 1382 C CA . LYS A 1 172 ? -13.118 -6.035 15.550 1.00 58.34 172 LYS A CA 1
ATOM 1383 C C . LYS A 1 172 ? -14.318 -5.289 16.143 1.00 58.34 172 LYS A C 1
ATOM 1385 O O . LYS A 1 172 ? -14.860 -4.418 15.484 1.00 58.34 172 LYS A O 1
ATOM 1390 N N . TYR A 1 173 ? -14.677 -5.592 17.391 1.00 48.44 173 TYR A N 1
ATOM 1391 C CA . TYR A 1 173 ? -15.687 -4.892 18.179 1.00 48.44 173 TYR A CA 1
ATOM 1392 C C . TYR A 1 173 ? -15.353 -5.081 19.663 1.00 48.44 173 TYR A C 1
ATOM 1394 O O . TYR A 1 173 ? -15.730 -6.082 20.267 1.00 48.44 173 TYR A O 1
ATOM 1402 N N . SER A 1 174 ? -14.607 -4.158 20.274 1.00 41.44 174 SER A N 1
ATOM 1403 C CA . SER A 1 174 ? -14.726 -3.986 21.724 1.00 41.44 174 SER A CA 1
ATOM 1404 C C . SER A 1 174 ? -16.043 -3.255 21.957 1.00 41.44 174 SER A C 1
ATOM 1406 O O . SER A 1 174 ? -16.102 -2.041 21.766 1.00 41.44 174 SER A O 1
ATOM 1408 N N . GLU A 1 175 ? -17.091 -4.022 22.259 1.00 41.56 175 GLU A N 1
ATOM 1409 C CA . GLU A 1 175 ? -18.421 -3.538 22.631 1.00 41.56 175 GLU A CA 1
ATOM 1410 C C . GLU A 1 175 ? -18.310 -2.299 23.536 1.00 41.56 175 GLU A C 1
ATOM 1412 O O . GLU A 1 175 ? -17.725 -2.351 24.623 1.00 41.56 175 GLU A O 1
ATOM 1417 N N . LYS A 1 176 ? -18.848 -1.175 23.062 1.00 37.62 176 LYS A N 1
ATOM 1418 C CA . LYS A 1 176 ? -19.245 -0.040 23.891 1.00 37.62 176 LYS A CA 1
ATOM 1419 C C . LYS A 1 176 ? -20.707 0.253 23.628 1.00 37.62 176 LYS A C 1
ATOM 1421 O O . LYS A 1 176 ? -21.083 0.251 22.436 1.00 37.62 176 LYS A O 1
#

Sequence (176 aa):
MTQIYMGIYAMKDPATVELGGKLQAFLDQYDFKFESDSDANNPIHIVLTHDAADVPFRVLSARHLVILLEEATEIAHYAGTELFRYLELCLALGLVQRKALACNPLIINEDLQHPENERCLFNCTGEIQSYALQVEGFYVCRAYREFYLCLCCEREFEQLDRQLNLLRKGPKYSEK